Protein 8Y8Y (pdb70)

Sequence (281 aa):
VARIQLLNNEFVEFTLSVESTGQESLEAVAQRLELREVTYFSLWYYNKQNQRRWVDLEKPLKKQLDKYALEPTVYFGVVFYVPSVSQLQQEITRYQYYLQLKKDILEGSIPCTLEQAIQLAGLAVQADFGDFDQYESQDFLQKFALFPVGWLQDEKVLEEATQKVALLHQKYRGLTAPDAEMLYMQEVERMDGYGEESYPAKDSQGSDISIGACLEGIFVKHKNGRHPVVFRWHDIANMSHNKSFFALELANKEETIQFQTEDMETAKYIWRLCVARHKFY

Solvent-accessible surface area: 15303 Å² total; per-residue (Å²): 130,4,93,5,41,22,9,73,110,102,92,34,111,40,124,32,63,107,97,24,33,0,83,103,9,5,73,59,5,2,101,170,40,106,4,136,29,28,96,23,2,4,0,23,12,65,14,118,124,98,70,115,26,18,4,17,37,148,104,55,0,77,104,11,10,87,119,86,8,106,101,72,13,0,51,4,0,2,8,33,24,0,74,45,1,67,80,0,131,83,114,69,0,68,86,12,0,0,13,15,0,35,48,16,2,42,84,34,71,4,91,33,83,60,100,70,2,6,50,3,3,0,4,10,2,2,12,72,39,25,25,61,75,127,87,184,58,43,86,42,1,137,92,111,82,19,9,27,60,14,202,122,65,81,112,131,58,55,84,89,0,19,121,82,0,18,120,26,0,40,163,51,119,60,49,76,40,54,77,0,12,25,70,4,0,83,74,0,27,198,23,133,20,9,14,84,52,61,16,96,11,79,27,95,164,48,52,83,10,36,0,1,3,7,31,96,0,0,9,6,58,86,112,144,79,83,162,74,78,63,35,124,11,139,71,5,58,98,18,44,60,92,141,29,83,0,3,0,37,14,62,119,76,83,73,67,50,76,6,82,6,137,56,120,79,17,0,106,21,0,75,63,5,1,56,35,12,60,183,60,57

Secondary structure (DSSP, 8-state):
-EEEE-TTS-EEEE---SS-BHHHHHHHHHHHHT-S--TTEEEEEEBTTS-EEE--TTSBHHHHHHHHBSSSEEEEEESS--S-GGG--SHHHHHHHHHHHHHHHHTTSS---HHHHHHHHHHHHHHHH-SGGGSS-S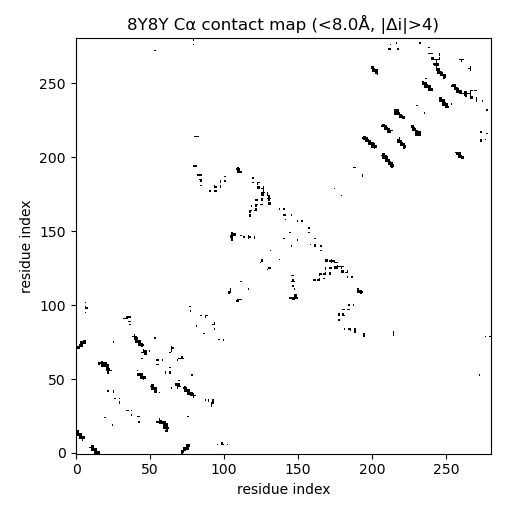GGGGGS--STTGGGS-HHHHHHHHHHHHHHHHHTTT--HHHHHHHHHHHHHTSTTTT-EEEEEEETTS-EEEEEE-SSEEEEEESSSS--EEEEGGGEEEEEEETTEEEEEESSS--EEEEE-SSHHHHHHHHHHHHHHHHH-

Structure (mmCIF, N/CA/C/O backbone):
data_8Y8Y
#
_entry.id   8Y8Y
#
_cell.length_a   60.789
_cell.length_b   113.843
_cell.length_c   47.904
_cell.angle_alpha   90.00
_cell.angle_beta   90.00
_cell.angle_gamma   90.00
#
_symmetry.space_group_name_H-M   'P 21 21 2'
#
loop_
_entity.id
_entity.type
_entity.pdbx_description
1 polymer 'Tyrosine-protein phosphatase non-receptor type 21'
2 non-polymer 'CHLORIDE ION'
3 water water
#
loop_
_atom_site.group_PDB
_atom_site.id
_atom_site.type_symbol
_atom_site.label_atom_id
_atom_site.label_alt_id
_atom_site.label_comp_id
_atom_site.label_asym_id
_atom_site.label_entity_id
_atom_site.label_seq_id
_atom_site.pdbx_PDB_ins_code
_atom_site.Cartn_x
_atom_site.Cartn_y
_atom_site.Cartn_z
_atom_site.occupancy
_atom_site.B_iso_or_equiv
_atom_site.auth_seq_id
_atom_site.auth_comp_id
_atom_site.auth_asym_id
_atom_site.auth_atom_id
_atom_site.pdbx_PDB_model_num
ATOM 1 N N . VAL A 1 9 ? -18.661 12.378 57.914 1.00 41.10 24 VAL A N 1
ATOM 2 C CA . VAL A 1 9 ? -18.199 13.509 57.110 1.00 39.05 24 VAL A CA 1
ATOM 3 C C . VAL A 1 9 ? -17.101 14.297 57.828 1.00 35.60 24 VAL A C 1
ATOM 4 O O . VAL A 1 9 ? -17.264 14.732 58.966 1.00 37.07 24 VAL A O 1
ATOM 8 N N . ALA A 1 10 ? -15.981 14.494 57.146 1.00 37.43 25 ALA A N 1
ATOM 9 C CA . ALA A 1 10 ? -14.841 15.208 57.708 1.00 34.98 25 ALA A CA 1
ATOM 10 C C . ALA A 1 10 ? -14.590 16.486 56.915 1.00 35.65 25 ALA A C 1
ATOM 11 O O . ALA A 1 10 ? -15.197 16.726 55.867 1.00 35.73 25 ALA A O 1
ATOM 13 N N . ARG A 1 11 ? -13.675 17.308 57.422 1.00 32.66 26 ARG A N 1
ATOM 14 C CA . ARG A 1 11 ? -13.389 18.616 56.844 1.00 33.86 26 ARG A CA 1
ATOM 15 C C . ARG A 1 11 ? -11.888 18.793 56.642 1.00 32.55 26 ARG A C 1
ATOM 16 O O . ARG A 1 11 ? -11.086 18.403 57.497 1.00 26.17 26 ARG A O 1
ATOM 24 N N . ILE A 1 12 ? -11.514 19.350 55.493 1.00 30.93 27 ILE A N 1
ATOM 25 C CA . ILE A 1 12 ? -10.134 19.736 55.208 1.00 27.71 27 ILE A CA 1
ATOM 26 C C . ILE A 1 12 ? -10.102 21.251 55.143 1.00 29.77 27 ILE A C 1
ATOM 27 O O . ILE A 1 12 ? -10.720 21.855 54.256 1.00 28.86 27 ILE A O 1
ATOM 32 N N . GLN A 1 13 ? -9.394 21.859 56.082 1.00 25.74 28 GLN A N 1
ATOM 33 C CA . GLN A 1 13 ? -9.185 23.294 56.081 1.00 27.82 28 GLN A CA 1
ATOM 34 C C . GLN A 1 13 ? -8.030 23.648 55.144 1.00 27.51 28 GLN A C 1
ATOM 35 O O . GLN A 1 13 ? -6.927 23.102 55.257 1.00 26.30 28 GLN A O 1
ATOM 41 N N . LEU A 1 14 ? -8.282 24.553 54.214 1.00 27.12 29 LEU A N 1
ATOM 42 C CA . LEU A 1 14 ? -7.276 24.919 53.226 1.00 26.31 29 LEU A CA 1
ATOM 43 C C . LEU A 1 14 ? -6.461 26.127 53.687 1.00 27.90 29 LEU A C 1
ATOM 44 O O . LEU A 1 14 ? -6.739 26.743 54.715 1.00 25.13 29 LEU A O 1
ATOM 49 N N . LEU A 1 15 ? -5.440 26.475 52.895 1.00 26.92 30 LEU A N 1
ATOM 50 C CA . LEU A 1 15 ? -4.514 27.518 53.332 1.00 31.24 30 LEU A CA 1
ATOM 51 C C . LEU A 1 15 ? -5.109 28.922 53.233 1.00 32.73 30 LEU A C 1
ATOM 52 O O . LEU A 1 15 ? -4.578 29.839 53.857 1.00 35.18 30 LEU A O 1
ATOM 57 N N . ASN A 1 16 ? -6.190 29.118 52.480 1.00 34.00 31 ASN A N 1
ATOM 58 C CA . ASN A 1 16 ? -6.794 30.438 52.307 1.00 35.74 31 ASN A CA 1
ATOM 59 C C . ASN A 1 16 ? -8.098 30.619 53.087 1.00 39.29 31 ASN A C 1
ATOM 60 O O . ASN A 1 16 ? -8.993 31.334 52.632 1.00 45.56 31 ASN A O 1
ATOM 65 N N . ASN A 1 17 ? -8.241 29.967 54.241 1.00 36.68 32 ASN A N 1
ATOM 66 C CA . ASN A 1 17 ? -9.431 30.135 55.094 1.00 48.83 32 ASN A CA 1
ATOM 67 C C . ASN A 1 17 ? -10.724 29.703 54.391 1.00 45.68 32 ASN A C 1
ATOM 68 O O . ASN A 1 17 ? -11.789 30.294 54.578 1.00 51.07 32 ASN A O 1
ATOM 73 N N . GLU A 1 18 ? -10.627 28.683 53.559 1.00 39.83 33 GLU A N 1
ATOM 74 C CA . GLU A 1 18 ? -11.772 27.973 53.029 1.00 41.52 33 GLU A CA 1
ATOM 75 C C . GLU A 1 18 ? -11.619 26.515 53.436 1.00 38.09 33 GLU A C 1
ATOM 76 O O . GLU A 1 18 ? -10.549 26.091 53.881 1.00 33.45 33 GLU A O 1
ATOM 82 N N . PHE A 1 19 ? -12.686 25.740 53.280 1.00 30.85 34 PHE A N 1
ATOM 83 C CA . PHE A 1 19 ? -12.636 24.339 53.661 1.00 34.40 34 PHE A CA 1
ATOM 84 C C . P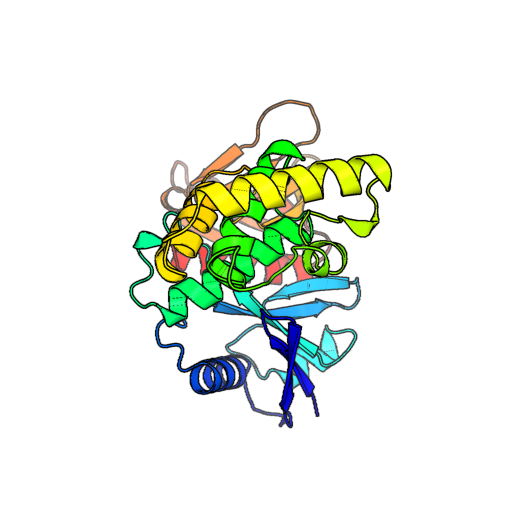HE A 1 19 ? -13.409 23.512 52.654 1.00 34.87 34 PHE A C 1
ATOM 85 O O . PHE A 1 19 ? -14.199 24.036 51.863 1.00 32.84 34 PHE A O 1
ATOM 93 N N . VAL A 1 20 ? -13.155 22.204 52.703 1.00 28.42 35 VAL A N 1
ATOM 94 C CA . VAL A 1 20 ? -13.814 21.195 51.881 1.00 26.63 35 VAL A CA 1
ATOM 95 C C . VAL A 1 20 ? -14.321 20.091 52.802 1.00 34.50 35 VAL A C 1
ATOM 96 O O . VAL A 1 20 ? -13.559 19.574 53.626 1.00 30.36 35 VAL A O 1
ATOM 100 N N . GLU A 1 21 ? -15.599 19.725 52.657 1.00 30.08 36 GLU A N 1
ATOM 101 C CA . GLU A 1 21 ? -16.164 18.575 53.346 1.00 28.16 36 GLU A CA 1
ATOM 102 C C . GLU A 1 21 ? -15.974 17.319 52.515 1.00 31.30 36 GLU A C 1
ATOM 103 O O . GLU A 1 21 ? -15.925 17.361 51.283 1.00 28.67 36 GLU A O 1
ATOM 109 N N . PHE A 1 22 ? -15.859 16.189 53.200 1.00 34.94 37 PHE A N 1
ATOM 110 C CA . PHE A 1 22 ? -15.693 14.948 52.467 1.00 35.59 37 PHE A CA 1
ATOM 111 C C . PHE A 1 22 ? -16.099 13.781 53.341 1.00 32.03 37 PHE A C 1
ATOM 112 O O . PHE A 1 22 ? -15.997 13.829 54.568 1.00 38.84 37 PHE A O 1
ATOM 120 N N . THR A 1 23 ? -16.606 12.752 52.685 1.00 37.33 38 THR A N 1
ATOM 121 C CA . THR A 1 23 ? -17.005 11.536 53.371 1.00 41.55 38 THR A CA 1
ATOM 122 C C . THR A 1 23 ? -15.761 10.689 53.600 1.00 32.97 38 THR A C 1
ATOM 123 O O . THR A 1 23 ? -14.995 10.429 52.665 1.00 37.71 38 THR A O 1
ATOM 127 N N . LEU A 1 24 ? -15.535 10.292 54.840 1.00 36.85 39 LEU A N 1
ATOM 128 C CA . LEU A 1 24 ? -14.389 9.451 55.179 1.00 42.48 39 LEU A CA 1
ATOM 129 C C . LEU A 1 24 ? -14.835 7.997 55.301 1.00 42.06 39 LEU A C 1
ATOM 130 O O . LEU A 1 24 ? -15.587 7.649 56.220 1.00 43.69 39 LEU A O 1
ATOM 135 N N . SER A 1 25 ? -14.359 7.152 54.384 1.00 42.56 40 SER A N 1
ATOM 136 C CA . SER A 1 25 ? -14.530 5.708 54.498 1.00 41.95 40 SER A CA 1
ATOM 137 C C . SER A 1 25 ? -13.553 5.140 55.526 1.00 46.92 40 SER A C 1
ATOM 138 O O . SER A 1 25 ? -12.704 5.844 56.084 1.00 41.41 40 SER A O 1
ATOM 141 N N . VAL A 1 26 ? -13.657 3.834 55.765 1.00 46.62 41 VAL A N 1
ATOM 142 C CA . VAL A 1 26 ? -12.774 3.203 56.737 1.00 44.85 41 VAL A CA 1
ATOM 143 C C . VAL A 1 26 ? -11.371 3.007 56.163 1.00 42.10 41 VAL A C 1
ATOM 144 O O . VAL A 1 26 ? -10.381 3.169 56.884 1.00 46.10 41 VAL A O 1
ATOM 148 N N . GLU A 1 27 ? -11.251 2.713 54.867 1.00 41.03 42 GLU A N 1
ATOM 149 C CA . GLU A 1 27 ? -9.963 2.365 54.280 1.00 42.69 42 GLU A CA 1
ATOM 150 C C . GLU A 1 27 ? -9.200 3.540 53.675 1.00 45.64 42 GLU A C 1
ATOM 151 O O . GLU A 1 27 ? -7.981 3.425 53.494 1.00 46.48 42 GLU A O 1
ATOM 154 N N . SER A 1 28 ? -9.864 4.649 53.342 1.00 41.74 43 SER A N 1
ATOM 155 C CA . SER A 1 28 ? -9.193 5.710 52.598 1.00 42.16 43 SER A CA 1
ATOM 156 C C . SER A 1 28 ? -8.016 6.260 53.397 1.00 34.48 43 SER A C 1
ATOM 157 O O . SER A 1 28 ? -8.153 6.618 54.565 1.00 33.08 43 SER A O 1
ATOM 160 N N . THR A 1 29 ? -6.859 6.311 52.760 1.00 33.13 44 THR A N 1
ATOM 161 C CA . THR A 1 29 ? -5.636 6.688 53.441 1.00 37.12 44 THR A CA 1
ATOM 162 C C . THR A 1 29 ? -5.510 8.211 53.500 1.00 38.78 44 THR A C 1
ATOM 163 O O . THR A 1 29 ? -6.294 8.951 52.901 1.00 33.62 44 THR A O 1
ATOM 167 N N . GLY A 1 30 ? -4.523 8.684 54.260 1.00 36.58 45 GLY A N 1
ATOM 168 C CA . G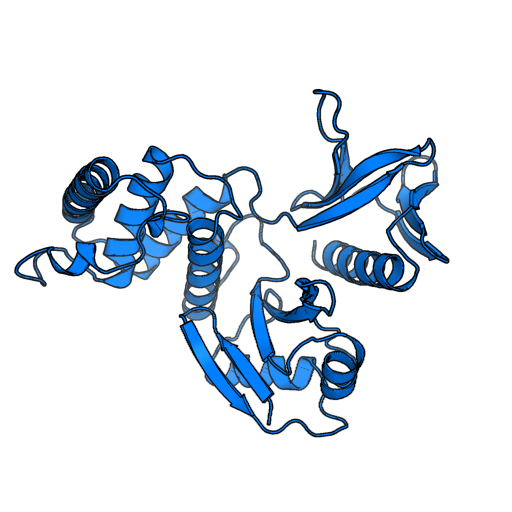LY A 1 30 ? -4.228 10.106 54.241 1.00 33.87 45 GLY A CA 1
ATOM 169 C C . GLY A 1 30 ? -3.729 10.560 52.882 1.00 31.75 45 GLY A C 1
ATOM 170 O O . GLY A 1 30 ? -4.076 11.647 52.409 1.00 32.07 45 GLY A O 1
ATOM 171 N N . GLN A 1 31 ? -2.913 9.727 52.232 1.00 28.27 46 GLN A N 1
ATOM 172 C CA . GLN A 1 31 ? -2.448 10.034 50.884 1.00 32.52 46 GLN A CA 1
ATOM 173 C C . GLN A 1 31 ? -3.614 10.271 49.928 1.00 34.51 46 GLN A C 1
ATOM 174 O O . GLN A 1 31 ? -3.549 11.154 49.066 1.00 34.21 46 GLN A O 1
ATOM 180 N N . GLU A 1 32 ? -4.679 9.481 50.052 1.00 36.53 47 GLU A N 1
ATOM 181 C CA . GLU A 1 32 ? -5.811 9.622 49.144 1.00 36.85 47 GLU A CA 1
ATOM 182 C C . GLU A 1 32 ? -6.518 10.958 49.343 1.00 35.41 47 GLU A C 1
ATOM 183 O O . GLU A 1 32 ? -7.023 11.552 48.382 1.00 33.82 47 GLU A O 1
ATOM 189 N N . SER A 1 33 ? -6.589 11.434 50.584 1.00 30.38 48 SER A N 1
ATOM 190 C CA . SER A 1 33 ? -7.184 12.742 50.821 1.00 33.57 48 SER A CA 1
ATOM 191 C C . SER A 1 33 ? -6.278 13.857 50.322 1.00 31.57 48 SER A C 1
ATOM 192 O O . SER A 1 33 ? -6.762 14.872 49.813 1.00 31.12 48 SER A O 1
ATOM 195 N N . LEU A 1 34 ? -4.961 13.696 50.489 1.00 31.45 49 LEU A N 1
ATOM 196 C CA . LEU A 1 34 ? -4.017 14.703 50.019 1.00 28.18 49 LEU A CA 1
ATOM 197 C C . LEU A 1 34 ? -4.078 14.838 48.509 1.00 32.43 49 LEU A C 1
ATOM 198 O O . LEU A 1 34 ? -4.103 15.954 47.975 1.00 30.77 49 LEU A O 1
ATOM 203 N N . GLU A 1 35 ? -4.083 13.704 47.799 1.00 29.38 50 GLU A N 1
ATOM 204 C CA . GLU A 1 35 ? -4.191 13.734 46.346 1.00 32.36 50 GLU A CA 1
ATOM 205 C C . GLU A 1 35 ? -5.487 14.409 45.894 1.00 34.37 50 GLU A C 1
ATOM 206 O O . GLU A 1 35 ? -5.494 15.144 44.904 1.00 33.13 50 GLU A O 1
ATOM 212 N N . ALA A 1 36 ? -6.589 14.194 46.623 1.00 32.73 51 ALA A N 1
ATOM 213 C CA . ALA A 1 36 ? -7.835 14.863 46.257 1.00 35.58 51 ALA A CA 1
ATOM 214 C C . ALA A 1 36 ? -7.718 16.375 46.424 1.00 35.84 51 ALA A C 1
ATOM 215 O O . ALA A 1 36 ? -8.191 17.137 45.571 1.00 33.38 51 ALA A O 1
ATOM 217 N N . VAL A 1 37 ? -7.088 16.835 47.512 1.00 33.85 52 VAL A N 1
ATOM 218 C CA . VAL A 1 37 ? -6.862 18.270 47.660 1.00 29.64 52 VAL A CA 1
ATOM 219 C C . VAL A 1 37 ? -6.025 18.781 46.502 1.00 28.79 52 VAL A C 1
ATOM 220 O O . VAL A 1 37 ? -6.300 19.848 45.941 1.00 29.92 52 VAL A O 1
ATOM 224 N N . ALA A 1 38 ? -4.999 18.022 46.115 1.00 30.01 53 ALA A N 1
ATOM 225 C CA . ALA A 1 38 ? -4.111 18.468 45.045 1.00 34.19 53 ALA A CA 1
ATOM 226 C C . ALA A 1 38 ? -4.847 18.572 43.709 1.00 34.13 53 ALA A C 1
ATOM 227 O O . ALA A 1 38 ? -4.587 19.492 42.923 1.00 32.33 53 ALA A O 1
ATOM 229 N N . GLN A 1 39 ? -5.750 17.624 43.425 1.00 33.66 54 GLN A N 1
ATOM 230 C CA . GLN A 1 39 ? -6.577 17.714 42.222 1.00 35.07 54 GLN A CA 1
ATOM 231 C C . GLN A 1 39 ? -7.499 18.923 42.290 1.00 34.73 54 GLN A C 1
ATOM 232 O O . GLN A 1 39 ? -7.674 19.648 41.307 1.00 34.30 54 GLN A O 1
ATOM 238 N N . ARG A 1 40 ? -8.092 19.155 43.453 1.00 32.19 55 ARG A N 1
ATOM 239 C CA . ARG A 1 40 ? -8.909 20.342 43.642 1.00 35.87 55 ARG A CA 1
ATOM 240 C C . ARG A 1 40 ? -8.126 21.613 43.331 1.00 37.57 55 ARG A C 1
ATOM 241 O O . ARG A 1 40 ? -8.625 22.504 42.632 1.00 33.18 55 ARG A O 1
ATOM 249 N N . LEU A 1 41 ? -6.896 21.712 43.831 1.00 30.83 56 LEU A N 1
ATOM 250 C CA . LEU A 1 41 ? -6.075 22.891 43.601 1.00 32.74 56 LEU A CA 1
ATOM 251 C C . LEU A 1 41 ? -5.349 22.860 42.262 1.00 32.20 56 LEU A C 1
ATOM 252 O O . LEU A 1 41 ? -4.706 23.852 41.905 1.00 32.26 56 LEU A O 1
ATOM 257 N N . GLU A 1 42 ? -5.436 21.751 41.519 1.00 34.26 57 GLU A N 1
ATOM 258 C CA . GLU A 1 42 ? -4.617 21.529 40.321 1.00 32.72 57 GLU A CA 1
ATOM 259 C C . GLU A 1 42 ? -3.126 21.687 40.639 1.00 32.44 57 GLU A C 1
ATOM 260 O O . GLU A 1 42 ? -2.334 22.121 39.798 1.00 31.39 57 GLU A O 1
ATOM 266 N N . LEU A 1 43 ? -2.749 21.314 41.865 1.00 31.80 58 LEU A N 1
ATOM 267 C CA . LEU A 1 43 ? -1.374 21.392 42.349 1.00 28.67 58 LEU A CA 1
ATOM 268 C C . LEU A 1 43 ? -0.586 20.192 41.838 1.00 29.08 58 LEU A C 1
ATOM 269 O O . LEU A 1 43 ? -0.951 19.044 42.116 1.00 28.86 58 LEU A O 1
ATOM 274 N N . ARG A 1 44 ? 0.489 20.448 41.088 1.00 25.48 59 ARG A N 1
ATOM 275 C CA . ARG A 1 44 ? 1.282 19.379 40.483 1.00 30.22 59 ARG A CA 1
ATOM 276 C C . ARG A 1 44 ? 2.559 19.032 41.253 1.00 32.72 59 ARG A C 1
ATOM 277 O O . ARG A 1 44 ? 3.135 17.971 41.009 1.00 31.19 59 ARG A O 1
ATOM 285 N N . GLU A 1 45 ? 3.030 19.886 42.156 1.00 29.62 60 GLU A N 1
ATOM 286 C CA . GLU A 1 45 ? 4.194 19.578 42.992 1.00 26.14 60 GLU A CA 1
ATOM 287 C C . GLU A 1 45 ? 3.703 19.300 44.412 1.00 25.69 60 GLU A C 1
ATOM 288 O O . GLU A 1 45 ? 3.770 20.153 45.293 1.00 28.44 60 GLU A O 1
ATOM 294 N N . VAL A 1 46 ? 3.207 18.081 44.638 1.00 27.28 61 VAL A N 1
ATOM 295 C CA . VAL A 1 46 ? 2.531 17.785 45.898 1.00 29.07 61 VAL A CA 1
ATOM 296 C C . VAL A 1 46 ? 3.485 17.354 47.010 1.00 26.44 61 VAL A C 1
ATOM 297 O O . VAL A 1 46 ? 3.088 17.351 48.186 1.00 26.80 61 VAL A O 1
ATOM 301 N N . THR A 1 47 ? 4.740 17.043 46.687 1.00 26.42 62 THR A N 1
ATOM 302 C CA . THR A 1 47 ? 5.632 16.424 47.672 1.00 29.73 62 THR A CA 1
ATOM 303 C C . THR A 1 47 ? 5.891 17.311 48.890 1.00 26.92 62 THR A C 1
ATOM 304 O O . THR A 1 47 ? 6.085 16.792 49.993 1.00 27.05 62 THR A O 1
ATOM 308 N N . TYR A 1 48 ? 5.849 18.640 48.737 1.00 22.77 63 TYR A N 1
ATOM 309 C CA . TYR A 1 48 ? 6.106 19.530 49.868 1.00 22.31 63 TYR A CA 1
ATOM 310 C C . TYR A 1 48 ? 4.952 19.602 50.867 1.00 23.45 63 TYR A C 1
ATOM 311 O O . TYR A 1 48 ? 5.144 20.126 51.969 1.00 21.64 63 TYR A O 1
ATOM 320 N N . PHE A 1 49 ? 3.771 19.114 50.518 1.00 25.04 64 PHE A N 1
ATOM 321 C CA . PHE A 1 49 ? 2.564 19.388 51.293 1.00 25.26 64 PHE A CA 1
ATOM 322 C C . PHE A 1 49 ? 2.010 18.106 51.886 1.00 22.77 64 PHE A C 1
ATOM 323 O O . PHE A 1 49 ? 2.178 17.023 51.310 1.00 27.66 64 PHE A O 1
ATOM 331 N N . SER A 1 50 ? 1.309 18.244 53.007 1.00 24.23 65 SER A N 1
ATOM 332 C CA . SER A 1 50 ? 0.596 17.122 53.610 1.00 25.22 65 SER A CA 1
ATOM 333 C C . SER A 1 50 ? -0.610 17.656 54.380 1.00 23.52 65 SER A C 1
ATOM 334 O O . SER A 1 50 ? -1.085 18.768 54.123 1.00 25.77 65 SER A O 1
ATOM 337 N N . LEU A 1 51 ? -1.111 16.849 55.318 1.00 22.73 66 LEU A N 1
ATOM 338 C CA . LEU A 1 51 ? -2.265 17.173 56.149 1.00 22.95 66 LEU A CA 1
ATOM 339 C C . LEU A 1 51 ? -1.924 16.939 57.611 1.00 25.85 66 LEU A C 1
ATOM 340 O O . LEU A 1 51 ? -1.258 15.952 57.943 1.00 24.48 66 LEU A O 1
ATOM 345 N N . TRP A 1 52 ? -2.392 17.833 58.482 1.00 23.74 67 TRP A N 1
ATOM 346 C CA . TRP A 1 52 ? -2.225 17.686 59.924 1.00 26.62 67 TRP A CA 1
ATOM 347 C C . TRP A 1 52 ? -3.558 17.917 60.638 1.00 29.88 67 TRP A C 1
ATOM 348 O O . TRP A 1 52 ? -4.527 18.422 60.054 1.00 29.40 67 TRP A O 1
ATOM 359 N N . TYR A 1 53 ? -3.594 17.529 61.919 1.00 25.77 68 TYR A N 1
ATOM 360 C CA . TYR A 1 53 ? -4.754 17.671 62.792 1.00 29.44 68 TYR A CA 1
ATOM 361 C C . TYR A 1 53 ? -4.259 18.073 64.171 1.00 32.11 68 TYR A C 1
ATOM 362 O O . TYR A 1 53 ? -3.083 17.912 64.496 1.00 31.46 68 TYR A O 1
ATOM 371 N N . TYR A 1 54 ? -5.162 18.601 64.986 1.00 31.91 69 TYR A N 1
ATOM 372 C CA . TYR A 1 54 ? -4.847 18.870 66.382 1.00 32.42 69 TYR A CA 1
ATOM 373 C C . TYR A 1 54 ? -5.112 17.606 67.185 1.00 36.26 69 TYR A C 1
ATOM 374 O O . TYR A 1 54 ? -6.202 17.040 67.103 1.00 35.08 69 TYR A O 1
ATOM 383 N N . ASN A 1 55 ? -4.119 17.150 67.948 1.00 34.76 70 ASN A N 1
ATOM 384 C CA . ASN A 1 55 ? -4.365 15.932 68.701 1.00 35.98 70 ASN A CA 1
ATOM 385 C C . ASN A 1 55 ? -5.117 16.251 69.995 1.00 42.77 70 ASN A C 1
ATOM 386 O O . ASN A 1 55 ? -5.503 17.395 70.268 1.00 38.11 70 ASN A O 1
ATOM 391 N N . LYS A 1 56 ? -5.326 15.215 70.811 1.00 48.14 71 LYS A N 1
ATOM 392 C CA . LYS A 1 56 ? -6.164 15.367 71.992 1.00 44.03 71 LYS A CA 1
ATOM 393 C C . LYS A 1 56 ? -5.550 16.306 73.025 1.00 46.20 71 LYS A C 1
ATOM 394 O O . LYS A 1 56 ? -6.270 16.779 73.910 1.00 45.35 71 LYS A O 1
ATOM 400 N N . GLN A 1 57 ? -4.258 16.622 72.917 1.00 40.03 72 GLN A N 1
ATOM 401 C CA . GLN A 1 57 ? -3.655 17.660 73.740 1.00 38.58 72 GLN A CA 1
ATOM 402 C C . GLN A 1 57 ? -3.482 18.971 72.978 1.00 41.70 72 GLN A C 1
ATOM 403 O O . GLN A 1 57 ? -2.670 19.817 73.377 1.00 38.36 72 GLN A O 1
ATOM 409 N N . ASN A 1 58 ? -4.220 19.145 71.879 1.00 43.50 73 ASN A N 1
ATOM 410 C CA . ASN A 1 58 ? -4.171 20.361 71.064 1.00 42.11 73 ASN A CA 1
ATOM 411 C C . ASN A 1 58 ? -2.781 20.613 70.471 1.00 34.71 73 ASN A C 1
ATOM 412 O O . ASN A 1 58 ? -2.397 21.757 70.225 1.00 36.86 73 ASN A O 1
ATOM 417 N N . GLN A 1 59 ? -2.014 19.554 70.222 1.00 38.96 74 GLN A N 1
ATOM 418 C CA . GLN A 1 59 ? -0.725 19.660 69.547 1.00 39.27 74 GLN A CA 1
ATOM 419 C C . GLN A 1 59 ? -0.882 19.291 68.076 1.00 35.40 74 GLN A C 1
ATOM 420 O O . GLN A 1 59 ? -1.608 18.350 67.739 1.00 33.80 74 GLN A O 1
ATOM 426 N N . ARG A 1 60 ? -0.194 20.029 67.202 1.00 31.63 75 ARG A N 1
ATOM 427 C CA . ARG A 1 60 ? -0.262 19.742 65.772 1.00 30.67 75 ARG A CA 1
ATOM 428 C C . ARG A 1 60 ? 0.472 18.447 65.448 1.00 30.68 75 ARG A C 1
ATOM 429 O O . ARG A 1 60 ? 1.595 18.235 65.904 1.00 29.76 75 ARG A O 1
ATOM 437 N N . ARG A 1 61 ? -0.165 17.579 64.657 1.00 29.32 76 ARG A N 1
ATOM 438 C CA . ARG A 1 61 ? 0.438 16.318 64.233 1.00 26.86 76 ARG A CA 1
ATOM 439 C C . ARG A 1 61 ? 0.179 16.103 62.750 1.00 28.32 76 ARG A C 1
ATOM 440 O O . ARG A 1 61 ? -0.980 16.109 62.315 1.00 26.48 76 ARG A O 1
ATOM 448 N N . TRP A 1 62 ? 1.252 15.900 61.984 1.00 24.49 77 TRP A N 1
ATOM 449 C CA . TRP A 1 62 ? 1.120 15.559 60.577 1.00 23.89 77 TRP A CA 1
ATOM 450 C C . TRP A 1 62 ? 0.527 14.166 60.429 1.00 30.99 77 TRP A C 1
ATOM 451 O O . TRP A 1 62 ? 0.883 13.251 61.172 1.00 28.91 77 TRP A O 1
ATOM 462 N N . VAL A 1 63 ? -0.393 14.022 59.466 1.00 26.68 78 VAL A N 1
ATOM 463 C CA . VAL A 1 63 ? -1.037 12.742 59.202 1.00 29.44 78 VAL A CA 1
ATOM 464 C C . VAL A 1 63 ? -0.012 11.709 58.736 1.00 28.66 78 VAL A C 1
ATOM 465 O O . VAL A 1 63 ? 0.967 12.027 58.050 1.00 29.89 78 VAL A O 1
ATOM 469 N N . ASP A 1 64 ? -0.243 10.457 59.109 1.00 29.21 79 ASP A N 1
ATOM 470 C CA . ASP A 1 64 ? 0.460 9.337 58.487 1.00 33.37 79 ASP A CA 1
ATOM 471 C C . ASP A 1 64 ? -0.223 9.040 57.153 1.00 33.10 79 ASP A C 1
ATOM 472 O O . ASP A 1 64 ? -1.269 8.393 57.109 1.00 34.49 79 ASP A O 1
ATOM 477 N N . LEU A 1 65 ? 0.368 9.513 56.056 1.00 34.87 80 LEU A N 1
ATOM 478 C CA . LEU A 1 65 ? -0.262 9.398 54.744 1.00 35.43 80 LEU A CA 1
ATOM 479 C C . LEU A 1 65 ? -0.406 7.957 54.277 1.00 39.50 80 LEU A C 1
ATOM 480 O O . LEU A 1 65 ? -1.244 7.682 53.412 1.00 35.23 80 LEU A O 1
ATOM 485 N N . GLU A 1 66 ? 0.401 7.041 54.810 1.00 39.81 81 GLU A N 1
ATOM 486 C CA . GLU A 1 66 ? 0.317 5.641 54.411 1.00 43.74 81 GLU A CA 1
ATOM 487 C C . GLU A 1 66 ? -0.892 4.929 55.002 1.00 37.93 81 GLU A C 1
ATOM 488 O O . GLU A 1 66 ? -1.387 3.963 54.407 1.00 47.68 81 GLU A O 1
ATOM 494 N N . LYS A 1 67 ? -1.370 5.368 56.152 1.00 35.90 82 LYS A N 1
ATOM 495 C CA . LYS A 1 67 ? -2.383 4.634 56.894 1.00 35.65 82 LYS A CA 1
ATOM 496 C C . LYS A 1 67 ? -3.772 5.176 56.592 1.00 42.11 82 LYS A C 1
ATOM 497 O O . LYS A 1 67 ? -3.916 6.292 56.080 1.00 39.38 82 LYS A O 1
ATOM 503 N N . PRO A 1 68 ? -4.821 4.411 56.906 1.00 40.60 83 PRO A N 1
ATOM 504 C CA . PRO A 1 68 ? -6.180 4.946 56.778 1.00 35.74 83 PRO A CA 1
ATOM 505 C C . PRO A 1 68 ? -6.347 6.189 57.634 1.00 38.25 83 PRO A C 1
ATOM 506 O O . PRO A 1 68 ? -5.938 6.224 58.798 1.00 33.57 83 PRO A O 1
ATOM 510 N N . LEU A 1 69 ? -6.968 7.216 57.044 1.00 35.40 84 LEU A N 1
ATOM 511 C CA . LEU A 1 69 ? -7.092 8.498 57.736 1.00 37.49 84 LEU A CA 1
ATOM 512 C C . LEU A 1 69 ? -8.079 8.431 58.896 1.00 32.71 84 LEU A C 1
ATOM 513 O O . LEU A 1 69 ? -7.862 9.065 59.937 1.00 34.70 84 LEU A O 1
ATOM 518 N N . LYS A 1 70 ? -9.181 7.691 58.741 1.00 37.61 85 LYS A N 1
ATOM 519 C CA . LYS A 1 70 ? -10.252 7.785 59.734 1.00 37.39 85 LYS A CA 1
ATOM 520 C C . LYS A 1 70 ? -9.810 7.265 61.100 1.00 33.12 85 LYS A C 1
ATOM 521 O O . LYS A 1 70 ? -10.144 7.861 62.134 1.00 36.84 85 LYS A O 1
ATOM 527 N N . LYS A 1 71 ? -9.058 6.163 61.138 1.00 37.89 86 LYS A N 1
ATOM 528 C CA . LYS A 1 71 ? -8.597 5.660 62.433 1.00 39.36 86 LYS A CA 1
ATOM 529 C C . LYS A 1 71 ? -7.713 6.687 63.131 1.00 41.79 86 LYS A C 1
ATOM 530 O O . LYS A 1 71 ? -7.860 6.932 64.339 1.00 41.18 86 LYS A O 1
ATOM 534 N N . GLN A 1 72 ? -6.834 7.347 62.367 1.00 40.32 87 GLN A N 1
ATOM 535 C CA . GLN A 1 72 ? -5.990 8.406 62.918 1.00 38.20 87 GLN A CA 1
ATOM 536 C C . GLN A 1 72 ? -6.817 9.507 63.574 1.00 35.08 87 GLN A C 1
ATOM 537 O O . GLN A 1 72 ? -6.503 9.948 64.684 1.00 38.15 87 GLN A O 1
ATOM 543 N N . LEU A 1 73 ? -7.875 9.974 62.904 1.00 33.39 88 LEU A N 1
ATOM 544 C CA . LEU A 1 73 ? -8.694 11.027 63.506 1.00 38.94 88 LEU A CA 1
ATOM 545 C C . LEU A 1 73 ? -9.477 10.510 64.712 1.00 39.47 88 LEU A C 1
ATOM 546 O O . LEU A 1 73 ? -9.572 11.199 65.734 1.00 42.49 88 LEU A O 1
ATOM 551 N N . ASP A 1 74 ? -10.065 9.311 64.607 1.00 42.53 89 ASP A N 1
ATOM 552 C CA . ASP A 1 74 ? -10.758 8.717 65.754 1.00 43.64 89 ASP A CA 1
ATOM 553 C C . ASP A 1 74 ? -9.836 8.612 66.969 1.00 41.68 89 ASP A C 1
ATOM 554 O O . ASP A 1 74 ? -10.174 9.082 68.064 1.00 42.39 89 ASP A O 1
ATOM 559 N N . LYS A 1 75 ? -8.641 8.039 66.777 1.00 44.09 90 LYS A N 1
ATOM 560 C CA . LYS A 1 75 ? -7.773 7.707 67.904 1.00 44.80 90 LYS A CA 1
ATOM 561 C C . LYS A 1 75 ? -7.050 8.924 68.471 1.00 50.19 90 LYS A C 1
ATOM 562 O O . LYS A 1 75 ? -6.914 9.040 69.696 1.00 49.76 90 LYS A O 1
ATOM 568 N N . TYR A 1 76 ? -6.582 9.847 67.620 1.00 43.89 91 TYR A N 1
ATOM 569 C CA . TYR A 1 76 ? -5.704 10.906 68.095 1.00 40.80 91 TYR A CA 1
ATOM 570 C C . TYR A 1 76 ? -6.259 12.321 67.971 1.00 43.17 91 TYR A C 1
ATOM 571 O O . TYR A 1 76 ? -5.691 13.236 68.577 1.00 44.52 91 TYR A O 1
ATOM 580 N N . ALA A 1 77 ? -7.332 12.541 67.221 1.00 42.75 92 ALA A N 1
ATOM 581 C CA . ALA A 1 77 ? -7.815 13.893 66.963 1.00 42.46 92 ALA A CA 1
ATOM 582 C C . ALA A 1 77 ? -8.973 14.260 67.885 1.00 41.98 92 ALA A C 1
ATOM 583 O O . ALA A 1 77 ? -9.745 13.400 68.320 1.00 47.51 92 ALA A O 1
ATOM 585 N N . LEU A 1 78 ? -9.080 15.557 68.185 1.00 41.56 93 LEU A N 1
ATOM 586 C CA . LEU A 1 78 ? -10.224 16.062 68.937 1.00 45.28 93 LEU A CA 1
ATOM 587 C C . LEU A 1 78 ? -11.472 16.120 68.066 1.00 46.61 93 LEU A C 1
ATOM 588 O O . LEU A 1 78 ? -12.564 15.748 68.509 1.00 44.20 93 LEU A O 1
ATOM 593 N N . GLU A 1 79 ? -11.331 16.578 66.830 1.00 42.74 94 GLU A N 1
ATOM 594 C CA . GLU A 1 79 ? -12.444 16.655 65.899 1.00 42.02 94 GLU A CA 1
ATOM 595 C C . GLU A 1 79 ? -11.954 16.211 64.531 1.00 38.07 94 GLU A C 1
ATOM 596 O O . GLU A 1 79 ? -10.751 16.268 64.246 1.00 36.94 94 GLU A O 1
ATOM 602 N N . PRO A 1 80 ? -12.938 15.701 63.589 1.00 38.15 95 PRO A N 1
ATOM 603 C CA . PRO A 1 80 ? -12.497 15.172 62.284 1.00 35.50 95 PRO A CA 1
ATOM 604 C C . PRO A 1 80 ? -12.222 16.294 61.286 1.00 38.01 95 PRO A C 1
ATOM 605 O O . PRO A 1 80 ? -12.871 16.412 60.235 1.00 34.37 95 PRO A O 1
ATOM 609 N N . THR A 1 81 ? -11.265 17.153 61.636 1.00 34.90 96 THR A N 1
ATOM 610 C CA . THR A 1 81 ? -10.759 18.202 60.760 1.00 33.30 96 THR A CA 1
ATOM 611 C C . THR A 1 81 ? -9.271 17.996 60.539 1.00 31.17 96 THR A C 1
ATOM 612 O O . THR A 1 81 ? -8.524 17.773 61.502 1.00 30.14 96 THR A O 1
ATOM 616 N N . VAL A 1 82 ? -8.842 18.054 59.278 1.00 31.25 97 VAL A N 1
ATOM 617 C CA . VAL A 1 82 ? -7.422 18.122 58.965 1.00 28.68 97 VAL A CA 1
ATOM 618 C C . VAL A 1 82 ? -7.147 19.446 58.263 1.00 31.70 97 VAL A C 1
ATOM 619 O O . VAL A 1 82 ? -8.060 20.116 57.765 1.00 28.37 97 VAL A O 1
ATOM 623 N N . TYR A 1 83 ? -5.866 19.823 58.245 1.00 26.77 98 TYR A N 1
ATOM 624 C CA . TYR A 1 83 ? -5.402 21.092 57.689 1.00 24.38 98 TYR A CA 1
ATOM 625 C C . TYR A 1 83 ? -4.370 20.819 56.606 1.00 28.70 98 TYR A C 1
ATOM 626 O O . TYR A 1 83 ? -3.434 20.038 56.817 1.00 24.99 98 TYR A O 1
ATOM 635 N N . PHE A 1 84 ? -4.550 21.442 55.448 1.00 24.03 99 PHE A N 1
ATOM 636 C CA . PHE A 1 84 ? -3.581 21.325 54.369 1.00 25.38 99 PHE A CA 1
ATOM 637 C C . PHE A 1 84 ? -2.430 22.289 54.642 1.00 22.05 99 PHE A C 1
ATOM 638 O O . PHE A 1 84 ? -2.645 23.409 55.117 1.00 21.35 99 PHE A O 1
ATOM 646 N N . GLY A 1 85 ? -1.202 21.843 54.388 1.00 23.49 100 GLY A N 1
ATOM 647 C CA . GLY A 1 85 ? -0.061 22.674 54.757 1.00 24.68 100 GLY A CA 1
ATOM 648 C C . GLY A 1 85 ? 1.241 22.144 54.203 1.00 25.56 100 GLY A C 1
ATOM 649 O O . GLY A 1 85 ? 1.303 21.043 53.645 1.00 23.33 100 GLY A O 1
ATOM 650 N N . VAL A 1 86 ? 2.300 22.934 54.400 1.00 24.27 101 VAL A N 1
ATOM 651 C CA . VAL A 1 86 ? 3.639 22.559 53.947 1.00 19.86 101 VAL A CA 1
ATOM 652 C C . VAL A 1 86 ? 4.300 21.713 55.024 1.00 21.73 101 VAL A C 1
ATOM 653 O O . VAL A 1 86 ? 4.494 22.182 56.151 1.00 21.49 101 VAL A O 1
ATOM 657 N N . VAL A 1 87 ? 4.682 20.479 54.672 1.00 18.02 102 VAL A N 1
ATOM 658 C CA . VAL A 1 87 ? 5.365 19.603 55.619 1.00 20.02 102 VAL A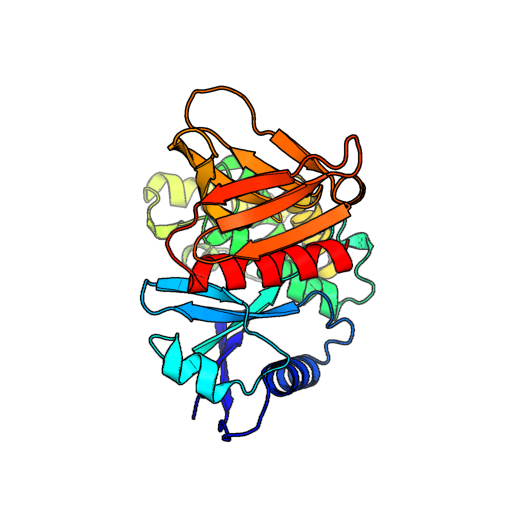 CA 1
ATOM 659 C C . VAL A 1 87 ? 6.872 19.620 55.363 1.00 26.07 102 VAL A C 1
ATOM 660 O O . VAL A 1 87 ? 7.663 19.468 56.298 1.00 21.03 102 VAL A O 1
ATOM 664 N N . PHE A 1 88 ? 7.291 19.813 54.105 1.00 22.68 103 PHE A N 1
ATOM 665 C CA . PHE A 1 88 ? 8.715 19.873 53.775 1.00 24.62 103 PHE A CA 1
ATOM 666 C C . PHE A 1 88 ? 9.017 21.282 53.288 1.00 24.91 103 PHE A C 1
ATOM 667 O O . PHE A 1 88 ? 8.647 21.656 52.170 1.00 22.85 103 PHE A O 1
ATOM 675 N N . TYR A 1 89 ? 9.672 22.062 54.152 1.00 21.21 104 TYR A N 1
ATOM 676 C CA . TYR A 1 89 ? 10.070 23.409 53.815 1.00 22.27 104 TYR A CA 1
ATOM 677 C C . TYR A 1 89 ? 11.341 23.390 52.981 1.00 25.42 104 TYR A C 1
ATOM 678 O O . TYR A 1 89 ? 12.271 22.617 53.220 1.00 22.76 104 TYR A O 1
ATOM 687 N N . VAL A 1 90 ? 11.394 24.296 52.028 1.00 23.38 105 VAL A N 1
ATOM 688 C CA . VAL A 1 90 ? 12.443 24.276 51.022 1.00 25.33 105 VAL A CA 1
ATOM 689 C C . VAL A 1 90 ? 13.402 25.429 51.326 1.00 26.49 105 VAL A C 1
ATOM 690 O O . VAL A 1 90 ? 12.945 26.505 51.739 1.00 27.32 105 VAL A O 1
ATOM 694 N N . PRO A 1 91 ? 14.730 25.255 51.225 1.00 29.73 106 PRO A N 1
ATOM 695 C CA . PRO A 1 91 ? 15.622 26.384 51.542 1.00 26.42 106 PRO A CA 1
ATOM 696 C C . PRO A 1 91 ? 15.407 27.600 50.650 1.00 26.75 106 PRO A C 1
ATOM 697 O O . PRO A 1 91 ? 15.605 28.735 51.102 1.00 28.58 106 PRO A O 1
ATOM 701 N N . SER A 1 92 ? 14.978 27.405 49.405 1.00 28.89 107 SER A N 1
ATOM 702 C CA . SER A 1 92 ? 14.730 28.510 48.483 1.00 22.44 107 SER A CA 1
ATOM 703 C C . SER A 1 92 ? 13.461 28.222 47.690 1.00 27.01 107 SER A C 1
ATOM 704 O O . SER A 1 92 ? 13.366 27.201 47.000 1.00 26.13 107 SER A O 1
ATOM 707 N N . VAL A 1 93 ? 12.488 29.129 47.765 1.00 22.22 108 VAL A N 1
ATOM 708 C CA . VAL A 1 93 ? 11.245 28.928 47.027 1.00 24.92 108 VAL A CA 1
ATOM 709 C C . VAL A 1 93 ? 11.461 28.953 45.521 1.00 26.32 108 VAL A C 1
ATOM 710 O O . VAL A 1 93 ? 10.571 28.540 44.769 1.00 26.42 108 VAL A O 1
ATOM 714 N N . SER A 1 94 ? 12.627 29.414 45.053 1.00 23.51 109 SER A N 1
ATOM 715 C CA . SER A 1 94 ? 12.899 29.356 43.620 1.00 27.73 109 SER A CA 1
ATOM 716 C C . SER A 1 94 ? 12.971 27.920 43.116 1.00 30.11 109 SER A C 1
ATOM 717 O O . SER A 1 94 ? 12.860 27.698 41.911 1.00 34.13 109 SER A O 1
ATOM 720 N N . GLN A 1 95 ? 13.126 26.935 44.004 1.00 29.44 110 GLN A N 1
ATOM 721 C CA . GLN A 1 95 ? 13.090 25.557 43.534 1.00 31.99 110 GLN A CA 1
ATOM 722 C C . GLN A 1 95 ? 11.672 25.051 43.273 1.00 33.45 110 GLN A C 1
ATOM 723 O O . GLN A 1 95 ? 11.513 24.019 42.616 1.00 31.19 110 GLN A O 1
ATOM 729 N N . LEU A 1 96 ? 10.643 25.749 43.758 1.00 30.96 111 LEU A N 1
ATOM 730 C CA . LEU A 1 96 ? 9.273 25.454 43.348 1.00 30.08 111 LEU A CA 1
ATOM 731 C C . LEU A 1 96 ? 9.063 25.936 41.915 1.00 29.71 111 LEU A C 1
ATOM 732 O O . LEU A 1 96 ? 9.246 27.117 41.617 1.00 31.48 111 LEU A O 1
ATOM 737 N N . GLN A 1 97 ? 8.657 25.032 41.031 1.00 31.79 112 GLN A N 1
ATOM 738 C CA . GLN A 1 97 ? 8.697 25.307 39.599 1.00 35.16 112 GLN A CA 1
ATOM 739 C C . GLN A 1 97 ? 7.472 26.070 39.099 1.00 31.14 112 GLN A C 1
ATOM 740 O O . GLN A 1 97 ? 7.603 26.953 38.248 1.00 30.21 112 GLN A O 1
ATOM 746 N N . GLN A 1 98 ? 6.290 25.768 39.617 1.00 31.00 113 GLN A N 1
ATOM 747 C CA . GLN A 1 98 ? 5.046 26.225 39.015 1.00 32.13 113 GLN A CA 1
ATOM 748 C C . GLN A 1 98 ? 4.349 27.275 39.875 1.00 30.18 113 GLN A C 1
ATOM 749 O O . GLN A 1 98 ? 4.474 27.285 41.101 1.00 29.77 113 GLN A O 1
ATOM 755 N N . GLU A 1 99 ? 3.611 28.158 39.195 1.00 30.16 114 GLU A N 1
ATOM 756 C CA . GLU A 1 99 ? 2.942 29.273 39.852 1.00 32.07 114 GLU A CA 1
ATOM 757 C C . GLU A 1 99 ? 1.965 28.792 40.918 1.00 26.52 114 GLU A C 1
ATOM 758 O O . GLU A 1 99 ? 1.886 29.386 41.991 1.00 22.25 114 GLU A O 1
ATOM 764 N N . ILE A 1 100 ? 1.204 27.728 40.637 1.00 26.81 115 ILE A N 1
ATOM 765 C CA . ILE A 1 100 ? 0.236 27.248 41.627 1.00 28.02 115 ILE A CA 1
ATOM 766 C C . ILE A 1 100 ? 0.952 26.739 42.872 1.00 22.10 115 ILE A C 1
ATOM 767 O O . ILE A 1 100 ? 0.524 27.012 43.994 1.00 23.85 115 ILE A O 1
ATOM 772 N N . THR A 1 101 ? 2.082 26.053 42.699 1.00 21.18 116 THR A N 1
ATOM 773 C CA . THR A 1 101 ? 2.890 25.639 43.851 1.00 25.48 116 THR A CA 1
ATOM 774 C C . THR A 1 101 ? 3.357 26.836 44.675 1.00 24.92 116 THR A C 1
ATOM 775 O O . THR A 1 101 ? 3.228 26.848 45.903 1.00 22.58 116 THR A O 1
ATOM 779 N N . ARG A 1 102 ? 3.924 27.849 44.010 1.00 21.07 117 ARG A N 1
ATOM 780 C CA . ARG A 1 102 ? 4.404 29.036 44.718 1.00 25.91 117 ARG A CA 1
ATOM 781 C C . ARG A 1 102 ? 3.272 29.770 45.434 1.00 21.20 117 ARG A C 1
ATOM 782 O O . ARG A 1 102 ? 3.475 30.334 46.516 1.00 21.70 117 ARG A O 1
ATOM 790 N N . TYR A 1 103 ? 2.083 29.801 44.836 1.00 19.57 118 TYR A N 1
ATOM 791 C CA . TYR A 1 103 ? 0.968 30.502 45.471 1.00 20.83 118 TY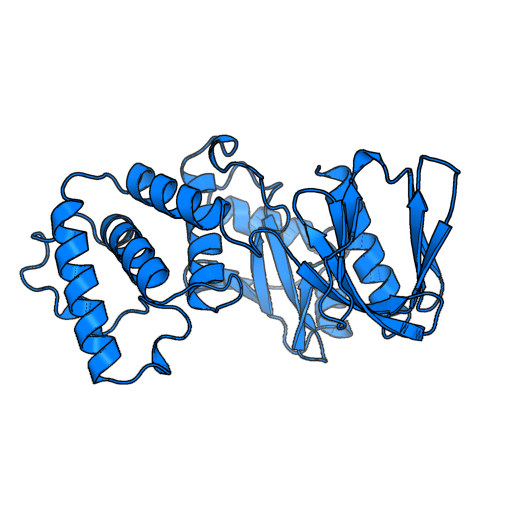R A CA 1
ATOM 792 C C . TYR A 1 103 ? 0.540 29.792 46.754 1.00 20.76 118 TYR A C 1
ATOM 793 O O . TYR A 1 103 ? 0.407 30.426 47.809 1.00 23.12 118 TYR A O 1
ATOM 802 N N . GLN A 1 104 ? 0.351 28.464 46.691 1.00 21.54 119 GLN A N 1
ATOM 803 C CA . GLN A 1 104 ? 0.079 27.684 47.906 1.00 23.49 119 GLN A CA 1
ATOM 804 C C . GLN A 1 104 ? 1.167 27.884 48.960 1.00 21.88 119 GLN A C 1
ATOM 805 O O . GLN A 1 104 ? 0.869 28.099 50.136 1.00 19.61 119 GLN A O 1
ATOM 811 N N . TYR A 1 105 ? 2.439 27.794 48.555 1.00 20.92 120 TYR A N 1
ATOM 812 C CA . TYR A 1 105 ? 3.537 28.021 49.491 1.00 19.85 120 TYR A CA 1
ATOM 813 C C . TYR A 1 105 ? 3.465 29.429 50.086 1.00 20.70 120 TYR A C 1
ATOM 814 O O . TYR A 1 105 ? 3.624 29.604 51.293 1.00 19.54 120 TYR A O 1
ATOM 823 N N . TYR A 1 106 ? 3.182 30.441 49.253 1.00 19.98 121 TYR A N 1
ATOM 824 C CA . TYR A 1 106 ? 2.995 31.804 49.747 1.00 22.42 121 TYR A CA 1
ATOM 825 C C . TYR A 1 106 ? 1.896 31.871 50.809 1.00 20.10 121 TYR A C 1
ATOM 826 O O . TYR A 1 106 ? 2.080 32.479 51.872 1.00 22.86 121 TYR A O 1
ATOM 835 N N . LEU A 1 107 ? 0.757 31.221 50.557 1.00 20.17 122 LEU A N 1
ATOM 836 C CA . LEU A 1 107 ? -0.312 31.222 51.551 1.00 20.80 122 LEU A CA 1
ATOM 837 C C . LEU A 1 107 ? 0.164 30.619 52.872 1.00 21.41 122 LEU A C 1
ATOM 838 O O . LEU A 1 107 ? -0.202 31.101 53.952 1.00 20.03 122 LEU A O 1
ATOM 843 N N . GLN A 1 108 ? 0.979 29.561 52.808 1.00 18.43 123 GLN A N 1
ATOM 844 C CA . GLN A 1 108 ? 1.475 28.949 54.040 1.00 18.45 123 GLN A CA 1
ATOM 845 C C . GLN A 1 108 ? 2.395 29.904 54.778 1.00 18.91 123 GLN A C 1
ATOM 846 O O . GLN A 1 108 ? 2.275 30.089 55.992 1.00 20.29 123 GLN A O 1
ATOM 852 N N . LEU A 1 109 ? 3.333 30.515 54.049 1.00 19.17 124 LEU A N 1
ATOM 853 C CA . LEU A 1 109 ? 4.293 31.418 54.680 1.00 22.45 124 LEU A CA 1
ATOM 854 C C . LEU A 1 109 ? 3.579 32.615 55.297 1.00 22.41 124 LEU A C 1
ATOM 855 O O . LEU A 1 109 ? 3.863 33.006 56.436 1.00 19.80 124 LEU A O 1
ATOM 860 N N . LYS A 1 110 ? 2.625 33.193 54.567 1.00 20.23 125 LYS A N 1
ATOM 861 C CA . LYS A 1 110 ? 1.834 34.274 55.145 1.00 24.47 125 LYS A CA 1
ATOM 862 C C . LYS A 1 110 ? 1.122 33.805 56.414 1.00 22.05 125 LYS A C 1
ATOM 863 O O . LYS A 1 110 ? 1.092 34.528 57.420 1.00 21.86 125 LYS A O 1
ATOM 869 N N . LYS A 1 111 ? 0.603 32.568 56.411 1.00 24.33 126 LYS A N 1
ATOM 870 C CA . LYS A 1 111 ? -0.011 32.021 57.623 1.00 24.53 126 LYS A CA 1
ATOM 871 C C . LYS A 1 111 ? 1.006 31.909 58.755 1.00 26.80 126 LYS A C 1
ATOM 872 O O . LYS A 1 111 ? 0.726 32.309 59.895 1.00 24.19 126 LYS A O 1
ATOM 878 N N . ASP A 1 112 ? 2.201 31.370 58.454 1.00 23.68 127 ASP A N 1
ATOM 879 C CA . ASP A 1 112 ? 3.240 31.242 59.476 1.00 25.12 127 ASP A CA 1
ATOM 880 C C . ASP A 1 112 ? 3.522 32.597 60.121 1.00 24.22 127 ASP A C 1
ATOM 881 O O . ASP A 1 112 ? 3.712 32.692 61.341 1.00 29.80 127 ASP A O 1
ATOM 886 N N . ILE A 1 113 ? 3.500 33.661 59.319 1.00 22.95 128 ILE A N 1
ATOM 887 C CA . ILE A 1 113 ? 3.762 35.008 59.822 1.00 22.32 128 ILE A CA 1
ATOM 888 C C . ILE A 1 113 ? 2.588 35.526 60.654 1.00 25.52 128 ILE A C 1
ATOM 889 O O . ILE A 1 113 ? 2.770 36.049 61.760 1.00 25.06 128 ILE A O 1
ATOM 894 N N . LEU A 1 114 ? 1.373 35.448 60.103 1.00 26.20 129 LEU A N 1
ATOM 895 C CA . LEU A 1 114 ? 0.204 36.040 60.746 1.00 25.78 129 LEU A CA 1
ATOM 896 C C . LEU A 1 114 ? -0.161 35.343 62.054 1.00 30.21 129 LEU A C 1
ATOM 897 O O . LEU A 1 114 ? -0.777 35.971 62.924 1.00 29.52 129 LEU A O 1
ATOM 902 N N . GLU A 1 115 ? 0.209 34.075 62.219 1.00 24.48 130 GLU A N 1
ATOM 903 C CA . GLU A 1 115 ? -0.041 33.361 63.466 1.00 32.97 130 GLU A CA 1
ATOM 904 C C . GLU A 1 115 ? 1.078 33.521 64.479 1.00 32.02 130 GLU A C 1
ATOM 905 O O . GLU A 1 115 ? 0.915 33.104 65.627 1.00 34.86 130 GLU A O 1
ATOM 911 N N . GLY A 1 116 ? 2.196 34.121 64.094 1.00 29.98 131 GLY A N 1
ATOM 912 C CA . GLY A 1 116 ? 3.309 34.263 65.007 1.00 30.51 131 GLY A CA 1
ATOM 913 C C . GLY A 1 116 ? 4.203 33.049 65.111 1.00 33.42 131 GLY A C 1
ATOM 914 O O . GLY A 1 116 ? 5.062 33.012 65.996 1.00 36.18 131 GLY A O 1
ATOM 915 N N . SER A 1 117 ? 4.042 32.048 64.242 1.00 31.03 132 SER A N 1
ATOM 916 C CA . SER A 1 117 ? 4.908 30.878 64.356 1.00 33.43 132 SER A CA 1
ATOM 917 C C . SER A 1 117 ? 6.305 31.135 63.790 1.00 31.88 132 SER A C 1
ATOM 918 O O . SER A 1 117 ? 7.247 30.429 64.160 1.00 34.63 132 SER A O 1
ATOM 921 N N . ILE A 1 118 ? 6.456 32.126 62.916 1.00 30.91 133 ILE A N 1
ATOM 922 C CA . ILE A 1 118 ? 7.759 32.687 62.572 1.00 31.94 133 ILE A CA 1
ATOM 923 C C . ILE A 1 118 ? 7.821 34.072 63.193 1.00 35.00 133 ILE A C 1
ATOM 924 O O . ILE A 1 118 ? 7.195 35.011 62.670 1.00 31.74 133 ILE A O 1
ATOM 929 N N . PRO A 1 119 ? 8.559 34.239 64.291 1.00 35.35 134 PRO A N 1
ATOM 930 C CA . PRO A 1 119 ? 8.611 35.539 64.966 1.00 36.32 134 PRO A CA 1
ATOM 931 C C . PRO A 1 119 ? 9.057 36.647 64.025 1.00 36.21 134 PRO A C 1
ATOM 932 O O . PRO A 1 119 ? 9.814 36.430 63.078 1.00 35.35 134 PRO A O 1
ATOM 936 N N . CYS A 1 120 ? 8.612 37.853 64.341 1.00 34.83 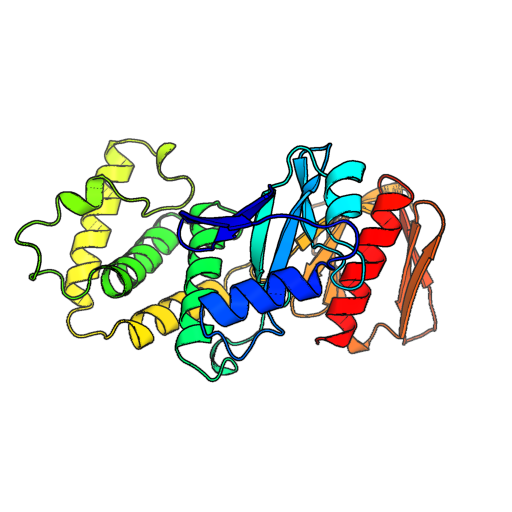135 CYS A N 1
ATOM 937 C CA . CYS A 1 120 ? 8.570 38.940 63.385 1.00 39.33 135 CYS A CA 1
ATOM 938 C C . CYS A 1 120 ? 8.380 40.243 64.158 1.00 36.09 135 CYS A C 1
ATOM 939 O O . CYS A 1 120 ? 7.454 40.338 64.967 1.00 42.34 135 CYS A O 1
ATOM 942 N N . THR A 1 121 ? 9.238 41.240 63.941 1.00 42.44 136 THR A N 1
ATOM 943 C CA . THR A 1 121 ? 8.992 42.556 64.525 1.00 44.57 136 THR A CA 1
ATOM 944 C C . THR A 1 121 ? 7.860 43.271 63.781 1.00 42.18 136 THR A C 1
ATOM 945 O O . THR A 1 121 ? 7.389 42.823 62.737 1.00 38.79 136 THR A O 1
ATOM 949 N N . LEU A 1 122 ? 7.426 44.410 64.332 1.00 43.06 137 LEU A N 1
ATOM 950 C CA . LEU A 1 122 ? 6.364 45.182 63.689 1.00 38.36 137 LEU A CA 1
ATOM 951 C C . LEU A 1 122 ? 6.851 45.823 62.397 1.00 38.99 137 LEU A C 1
ATOM 952 O O . LEU A 1 122 ? 6.099 45.899 61.416 1.00 38.10 137 LEU A O 1
ATOM 957 N N . GLU A 1 123 ? 8.107 46.284 62.370 1.00 36.13 138 GLU A N 1
ATOM 958 C CA . GLU A 1 123 ? 8.657 46.840 61.138 1.00 38.28 138 GLU A CA 1
ATOM 959 C C . GLU A 1 123 ? 8.784 45.779 60.050 1.00 39.86 138 GLU A C 1
ATOM 960 O O . GLU A 1 123 ? 8.531 46.060 58.872 1.00 36.12 138 GLU A O 1
ATOM 966 N N . GLN A 1 124 ? 9.250 44.574 60.411 1.00 36.75 139 GLN A N 1
ATOM 967 C CA . GLN A 1 124 ? 9.244 43.473 59.452 1.00 32.43 139 GLN A CA 1
ATOM 968 C C . GLN A 1 124 ? 7.823 43.167 58.999 1.00 27.24 139 GLN A C 1
ATOM 969 O O . GLN A 1 124 ? 7.578 42.932 57.813 1.00 25.80 139 GLN A O 1
ATOM 975 N N . ALA A 1 125 ? 6.875 43.185 59.937 1.00 28.28 140 ALA A N 1
ATOM 976 C CA . ALA A 1 125 ? 5.479 42.911 59.614 1.00 32.66 140 ALA A CA 1
ATOM 977 C C . ALA A 1 125 ? 4.928 43.937 58.632 1.00 28.66 140 ALA A C 1
ATOM 978 O O . ALA A 1 125 ? 4.197 43.588 57.698 1.00 30.92 140 ALA A O 1
ATOM 980 N N . ILE A 1 126 ? 5.267 45.210 58.827 1.00 26.86 141 ILE A N 1
ATOM 981 C CA . ILE A 1 126 ? 4.811 46.253 57.908 1.00 28.07 141 ILE A CA 1
ATOM 982 C C . ILE A 1 126 ? 5.400 46.039 56.516 1.00 26.46 141 ILE A C 1
ATOM 983 O O . ILE A 1 126 ? 4.708 46.175 55.499 1.00 22.33 141 ILE A O 1
ATOM 988 N N . GLN A 1 127 ? 6.687 45.696 56.446 1.00 25.56 142 GLN A N 1
ATOM 989 C CA . GLN A 1 127 ? 7.296 45.445 55.143 1.00 27.63 142 GLN A CA 1
ATOM 990 C C . GLN A 1 127 ? 6.660 44.244 54.449 1.00 21.40 142 GLN A C 1
ATOM 991 O O . GLN A 1 127 ? 6.372 44.291 53.247 1.00 26.98 142 GLN A O 1
ATOM 997 N N . LEU A 1 128 ? 6.425 43.159 55.189 1.00 25.37 143 LEU A N 1
ATOM 998 C CA . LEU A 1 128 ? 5.750 41.990 54.613 1.00 22.75 143 LEU A CA 1
ATOM 999 C C . LEU A 1 128 ? 4.320 42.316 54.201 1.00 22.65 143 LEU A C 1
ATOM 1000 O O . LEU A 1 128 ? 3.845 41.866 53.149 1.00 22.72 143 LEU A O 1
ATOM 1005 N N . ALA A 1 129 ? 3.608 43.084 55.026 1.00 23.47 144 ALA A N 1
ATOM 1006 C CA . ALA A 1 129 ? 2.218 43.399 54.712 1.00 20.18 144 ALA A CA 1
ATOM 1007 C C . ALA A 1 129 ? 2.118 44.241 53.450 1.00 20.86 144 ALA A C 1
ATOM 1008 O O . ALA A 1 129 ? 1.143 44.130 52.703 1.00 24.98 144 ALA A O 1
ATOM 1010 N N . GLY A 1 130 ? 3.101 45.102 53.205 1.00 24.71 145 GLY A N 1
ATOM 1011 C CA . GLY A 1 130 ? 3.083 45.888 51.987 1.00 22.25 145 GLY A CA 1
ATOM 1012 C C . GLY A 1 130 ? 3.160 45.022 50.744 1.00 23.69 145 GLY A C 1
ATOM 1013 O O . GLY A 1 130 ? 2.440 45.252 49.771 1.00 25.67 145 GLY A O 1
ATOM 1014 N N . LEU A 1 131 ? 4.032 44.013 50.763 1.00 22.09 146 LEU A N 1
ATOM 1015 C CA . LEU A 1 131 ? 4.119 43.075 49.649 1.00 21.91 146 LEU A CA 1
ATOM 1016 C C . LEU A 1 131 ? 2.874 42.208 49.548 1.00 21.28 146 LEU A C 1
ATOM 1017 O O . LEU A 1 131 ? 2.401 41.921 48.441 1.00 24.09 146 LEU A O 1
ATOM 1022 N N . ALA A 1 132 ? 2.361 41.734 50.685 1.00 20.40 147 ALA A N 1
ATOM 1023 C CA . ALA A 1 132 ? 1.154 40.918 50.645 1.00 21.59 147 ALA A CA 1
ATOM 1024 C C . ALA A 1 132 ? -0.015 41.715 50.085 1.00 23.39 147 ALA A C 1
ATOM 1025 O O . ALA A 1 132 ? -0.808 41.199 49.289 1.00 21.07 147 ALA A O 1
ATOM 1027 N N . VAL A 1 133 ? -0.138 42.983 50.480 1.00 23.61 148 VAL A N 1
ATOM 1028 C CA . VAL A 1 133 ? -1.279 43.751 50.002 1.00 22.73 148 VAL A CA 1
ATOM 1029 C C . VAL A 1 133 ? -1.181 43.931 48.492 1.00 25.35 148 VAL A C 1
ATOM 1030 O O . VAL A 1 133 ? -2.175 43.792 47.766 1.00 22.85 148 VAL A O 1
ATOM 1034 N N . GLN A 1 134 ? 0.031 44.161 47.980 1.00 24.63 149 GLN A N 1
ATOM 1035 C CA . GLN A 1 134 ? 0.184 44.259 46.531 1.00 21.95 149 GLN A CA 1
ATOM 1036 C C . GLN A 1 134 ? -0.165 42.937 45.851 1.00 23.49 149 GLN A C 1
ATOM 1037 O O . GLN A 1 134 ? -0.878 42.923 44.846 1.00 22.69 149 GLN A O 1
ATOM 1043 N N . ALA A 1 135 ? 0.322 41.815 46.391 1.00 23.78 150 ALA A N 1
ATOM 1044 C CA . ALA A 1 135 ? -0.031 40.506 45.842 1.00 26.23 150 ALA A CA 1
ATOM 1045 C C . ALA A 1 135 ? -1.538 40.260 45.905 1.00 23.67 150 ALA A C 1
ATOM 1046 O O . ALA A 1 135 ? -2.151 39.827 44.921 1.00 21.66 150 ALA A O 1
ATOM 1048 N N . ASP A 1 136 ? -2.151 40.515 47.063 1.00 23.99 151 ASP A N 1
ATOM 1049 C CA . ASP A 1 136 ? -3.527 40.057 47.266 1.00 24.49 151 ASP A CA 1
ATOM 1050 C C . ASP A 1 136 ? -4.554 41.004 46.655 1.00 27.09 151 ASP A C 1
ATOM 1051 O O . ASP A 1 136 ? -5.622 40.555 46.246 1.00 25.36 151 ASP A O 1
ATOM 1056 N N . PHE A 1 137 ? -4.274 42.304 46.597 1.00 28.59 152 PHE A N 1
ATOM 1057 C CA . PHE A 1 137 ? -5.255 43.250 46.083 1.00 29.46 152 PHE A CA 1
ATOM 1058 C C . PHE A 1 137 ? -4.836 43.946 44.801 1.00 24.89 152 PHE A C 1
ATOM 1059 O O . PHE A 1 137 ? -5.668 44.629 44.206 1.00 28.21 152 PHE A O 1
ATOM 1067 N N . GLY A 1 138 ? -3.581 43.820 44.368 1.00 24.03 153 GLY A N 1
ATOM 1068 C CA . GLY A 1 138 ? -3.146 44.521 43.177 1.00 27.60 153 GLY A CA 1
ATOM 1069 C C . GLY A 1 138 ? -2.945 46.013 43.428 1.00 29.35 153 GLY A C 1
ATOM 1070 O O . GLY A 1 138 ? -2.904 46.485 44.561 1.00 30.66 153 GLY A O 1
ATOM 1071 N N . ASP A 1 139 ? -2.818 46.752 42.327 1.00 26.53 154 ASP A N 1
ATOM 1072 C CA . ASP A 1 139 ? -2.444 48.165 42.380 1.00 37.05 154 ASP A CA 1
ATOM 1073 C C . ASP A 1 139 ? -3.389 48.981 43.266 1.00 41.18 154 ASP A C 1
ATOM 1074 O O . ASP A 1 139 ? -4.606 48.782 43.271 1.00 44.51 154 ASP A O 1
ATOM 1079 N N . PHE A 1 140 ? -2.808 49.956 43.977 1.00 46.77 155 PHE A N 1
ATOM 1080 C CA . PHE A 1 140 ? -3.500 50.602 45.095 1.00 55.14 155 PHE A CA 1
ATOM 1081 C C . PHE A 1 140 ? -4.694 51.434 44.659 1.00 58.61 155 PHE A C 1
ATOM 1082 O O . PHE A 1 140 ? -5.644 51.589 45.443 1.00 63.07 155 PHE A O 1
ATOM 1090 N N . ASP A 1 141 ? -4.659 51.987 43.439 1.00 54.22 156 ASP A N 1
ATOM 1091 C CA . ASP A 1 141 ? -5.657 52.948 42.975 1.00 61.77 156 ASP A CA 1
ATOM 1092 C C . ASP A 1 141 ? -6.807 52.298 42.225 1.00 64.25 156 ASP A C 1
ATOM 1093 O O . ASP A 1 141 ? -7.606 53.008 41.600 1.00 64.94 156 ASP A O 1
ATOM 1098 N N . GLN A 1 142 ? -6.889 50.969 42.238 1.00 66.17 157 GLN A N 1
ATOM 1099 C CA . GLN A 1 142 ? -8.111 50.319 41.789 1.00 66.94 157 GLN A CA 1
ATOM 1100 C C . GLN A 1 142 ? -9.209 50.485 42.826 1.00 70.00 157 GLN A C 1
ATOM 1101 O O . GLN A 1 142 ? -10.398 50.458 42.490 1.00 72.35 157 GLN A O 1
ATOM 1107 N N . TYR A 1 143 ? -8.817 50.707 44.073 1.00 67.88 158 TYR A N 1
ATOM 1108 C CA . TYR A 1 143 ? -9.723 50.906 45.193 1.00 69.07 158 TYR A CA 1
ATOM 1109 C C . TYR A 1 143 ? -9.630 52.373 45.589 1.00 71.54 158 TYR A C 1
ATOM 1110 O O . TYR A 1 143 ? -8.564 52.837 46.010 1.00 71.41 158 TYR A O 1
ATOM 1119 N N . GLU A 1 144 ? -10.737 53.106 45.438 1.00 73.45 159 GLU A N 1
ATOM 1120 C CA . GLU A 1 144 ? -10.725 54.557 45.605 1.00 70.66 159 GLU A CA 1
ATOM 1121 C C . GLU A 1 144 ? -10.489 54.993 47.042 1.00 68.25 159 GLU A C 1
ATOM 1122 O O . GLU A 1 144 ? -10.450 56.198 47.310 1.00 63.26 159 GLU A O 1
ATOM 1128 N N . SER A 1 145 ? -10.344 54.045 47.960 1.00 69.13 160 SER A N 1
ATOM 1129 C CA . SER A 1 145 ? -9.824 54.300 49.292 1.00 66.87 160 SER A CA 1
ATOM 1130 C C . SER A 1 145 ? -9.152 53.022 49.769 1.00 69.72 160 SER A C 1
ATOM 1131 O O . SER A 1 145 ? -9.383 51.939 49.223 1.00 68.91 160 SER A O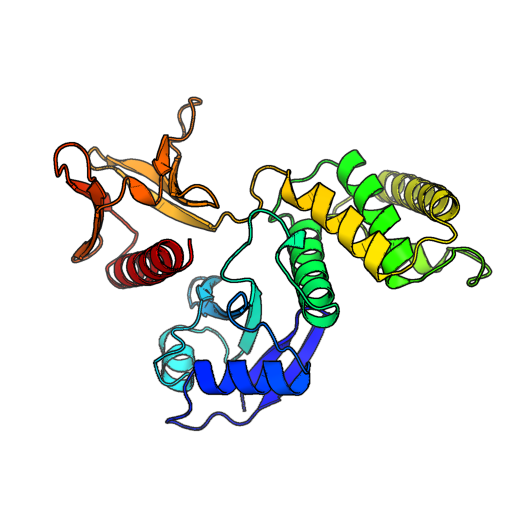 1
ATOM 1134 N N . GLN A 1 146 ? -8.299 53.160 50.780 1.00 66.03 161 GLN A N 1
ATOM 1135 C CA . GLN A 1 146 ? -7.710 52.007 51.449 1.00 65.68 161 GLN A CA 1
ATOM 1136 C C . GLN A 1 146 ? -8.327 51.804 52.833 1.00 65.24 161 GLN A C 1
ATOM 1137 O O . GLN A 1 146 ? -7.661 51.345 53.764 1.00 61.77 161 GLN A O 1
ATOM 1143 N N . ASP A 1 147 ? -9.608 52.157 52.975 1.00 64.48 162 ASP A N 1
ATOM 1144 C CA . ASP A 1 147 ? -10.342 51.879 54.203 1.00 71.03 162 ASP A CA 1
ATOM 1145 C C . ASP A 1 147 ? -10.681 50.399 54.346 1.00 67.29 162 ASP A C 1
ATOM 1146 O O . ASP A 1 147 ? -11.014 49.954 55.449 1.00 68.42 162 ASP A O 1
ATOM 1151 N N . PHE A 1 148 ? -10.628 49.633 53.258 1.00 61.63 163 PHE A N 1
ATOM 1152 C CA . PHE A 1 148 ? -10.820 48.194 53.383 1.00 60.33 163 PHE A CA 1
ATOM 1153 C C . PHE A 1 148 ? -9.665 47.545 54.139 1.00 59.61 163 PHE A C 1
ATOM 1154 O O . PHE A 1 148 ? -9.854 46.499 54.770 1.00 58.65 163 PHE A O 1
ATOM 1162 N N . LEU A 1 149 ? -8.474 48.161 54.100 1.00 57.80 164 LEU A N 1
ATOM 1163 C CA . LEU A 1 149 ? -7.307 47.605 54.784 1.00 51.81 164 LEU A CA 1
ATOM 1164 C C . LEU A 1 149 ? -7.528 47.472 56.285 1.00 52.96 164 LEU A C 1
ATOM 1165 O O . LEU A 1 149 ? -6.927 46.599 56.921 1.00 48.21 164 LEU A O 1
ATOM 1170 N N . GLN A 1 150 ? -8.379 48.325 56.868 1.00 55.72 165 GLN A N 1
ATOM 1171 C CA . GLN A 1 150 ? -8.617 48.296 58.309 1.00 59.10 165 GLN A CA 1
ATOM 1172 C C . GLN A 1 150 ? -9.267 46.997 58.778 1.00 58.89 165 GLN A C 1
ATOM 1173 O O . GLN A 1 150 ? -9.124 46.637 59.952 1.00 60.02 165 GLN A O 1
ATOM 1179 N N . LYS A 1 151 ? -9.971 46.284 57.899 1.00 53.38 166 LYS A N 1
ATOM 1180 C CA . LYS A 1 151 ? -10.737 45.109 58.297 1.00 57.83 166 LYS A CA 1
ATOM 1181 C C . LYS A 1 151 ? -10.141 43.814 57.751 1.00 57.46 166 LYS A C 1
ATOM 1182 O O . LYS A 1 151 ? -10.856 42.820 57.576 1.00 50.62 166 LYS A O 1
ATOM 1184 N N . PHE A 1 152 ? -8.836 43.810 57.476 1.00 55.77 167 PHE A N 1
ATOM 1185 C CA . PHE A 1 152 ? -8.126 42.615 57.048 1.00 50.83 167 PHE A CA 1
ATOM 1186 C C . PHE A 1 152 ? -7.008 42.294 58.030 1.00 44.27 167 PHE A C 1
ATOM 1187 O O . PHE A 1 152 ? -6.438 43.189 58.665 1.00 43.63 167 PHE A O 1
ATOM 1195 N N . ALA A 1 153 ? -6.712 41.006 58.164 1.00 36.41 168 ALA A N 1
ATOM 1196 C CA . ALA A 1 153 ? -5.522 40.579 58.888 1.00 39.33 168 ALA A CA 1
ATOM 1197 C C . ALA A 1 153 ? -4.292 41.013 58.098 1.00 32.67 168 ALA A C 1
ATOM 1198 O O . ALA A 1 153 ? -4.053 40.526 56.990 1.00 32.33 168 ALA A O 1
ATOM 1200 N N . LEU A 1 154 ? -3.537 41.961 58.644 1.00 31.39 169 LEU A N 1
ATOM 1201 C CA . LEU A 1 154 ? -2.301 42.429 58.029 1.00 27.15 169 LEU A CA 1
ATOM 1202 C C . LEU A 1 154 ? -1.054 42.074 58.822 1.00 26.80 169 LEU A C 1
ATOM 1203 O O . LEU A 1 154 ? 0.032 41.992 58.240 1.00 30.12 169 LEU A O 1
ATOM 1208 N N . PHE A 1 155 ? -1.174 41.890 60.133 1.00 25.47 170 PHE A N 1
ATOM 1209 C CA . PHE A 1 155 ? -0.015 41.825 61.011 1.00 28.07 170 PHE A CA 1
ATOM 1210 C C . PHE A 1 155 ? -0.107 40.629 61.945 1.00 28.70 170 PHE A C 1
ATOM 1211 O O . PHE A 1 155 ? -1.209 40.204 62.314 1.00 25.03 170 PHE A O 1
ATOM 1219 N N . PRO A 1 156 ? 1.037 40.071 62.345 1.00 25.93 171 PRO A N 1
ATOM 1220 C CA . PRO A 1 156 ? 1.031 38.942 63.281 1.00 28.08 171 PRO A CA 1
ATOM 1221 C C . PRO A 1 156 ? 0.202 39.239 64.520 1.00 32.18 171 PRO A C 1
ATOM 1222 O O . PRO A 1 156 ? 0.433 40.235 65.220 1.00 26.60 171 PRO A O 1
ATOM 1226 N N . VAL A 1 157 ? -0.757 38.351 64.801 1.00 32.19 172 VAL A N 1
ATOM 1227 C CA . VAL A 1 157 ? -1.615 38.464 65.977 1.00 32.19 172 VAL A CA 1
ATOM 1228 C C . VAL A 1 157 ? -2.053 39.916 66.115 1.00 31.25 172 VAL A C 1
ATOM 1229 O O . VAL A 1 157 ? -1.959 40.510 67.194 1.00 35.61 172 VAL A O 1
ATOM 1233 N N . GLY A 1 158 ? -2.490 40.508 64.993 1.00 29.71 173 GLY A N 1
ATOM 1234 C CA . GLY A 1 158 ? -2.716 41.944 64.952 1.00 34.01 173 GLY A CA 1
ATOM 1235 C C . GLY A 1 158 ? -3.830 42.410 65.870 1.00 36.42 173 GLY A C 1
ATOM 1236 O O . GLY A 1 158 ? -3.821 43.553 66.342 1.00 32.79 173 GLY A O 1
ATOM 1237 N N . TRP A 1 159 ? -4.797 41.537 66.145 1.00 38.02 174 TRP A N 1
ATOM 1238 C CA . TRP A 1 159 ? -5.936 41.955 66.950 1.00 40.81 174 TRP A CA 1
ATOM 1239 C C . TRP A 1 159 ? -5.527 42.325 68.370 1.00 36.72 174 TRP A C 1
ATOM 1240 O O . TRP A 1 159 ? -6.264 43.054 69.042 1.00 38.62 174 TRP A O 1
ATOM 1251 N N . LEU A 1 160 ? -4.362 41.865 68.826 1.00 36.12 175 LEU A N 1
ATOM 1252 C CA . LEU A 1 160 ? -3.841 42.191 70.146 1.00 37.61 175 LEU A CA 1
ATOM 1253 C C . LEU A 1 160 ? -2.990 43.454 70.167 1.00 39.91 175 LEU A C 1
ATOM 1254 O O . LEU A 1 160 ? -2.483 43.818 71.233 1.00 39.70 175 LEU A O 1
ATOM 1259 N N . GLN A 1 161 ? -2.817 44.133 69.038 1.00 39.40 176 GLN A N 1
ATOM 1260 C CA . GLN A 1 161 ? -2.077 45.390 69.031 1.00 43.43 176 GLN A CA 1
ATOM 1261 C C . GLN A 1 161 ? -2.967 46.557 69.438 1.00 36.76 176 GLN A C 1
ATOM 1262 O O . GLN A 1 161 ? -4.163 46.586 69.138 1.00 39.87 176 GLN A O 1
ATOM 1268 N N . ASP A 1 162 ? -2.355 47.532 70.111 1.00 37.81 177 ASP A N 1
ATOM 1269 C CA . ASP A 1 162 ? -3.031 48.774 70.462 1.00 38.45 177 ASP A CA 1
ATOM 1270 C C . ASP A 1 162 ? -3.632 49.442 69.228 1.00 41.38 177 ASP A C 1
ATOM 1271 O O . ASP A 1 162 ? -3.059 49.398 68.135 1.00 38.01 177 ASP A O 1
ATOM 1276 N N . GLU A 1 163 ? -4.794 50.084 69.410 1.00 39.30 178 GLU A N 1
ATOM 1277 C CA . GLU A 1 163 ? -5.512 50.624 68.259 1.00 43.13 178 GLU A CA 1
ATOM 1278 C C . GLU A 1 163 ? -4.704 51.703 67.545 1.00 38.00 178 GLU A C 1
ATOM 1279 O O . GLU A 1 163 ? -4.709 51.763 66.313 1.00 41.23 178 GLU A O 1
ATOM 1285 N N . LYS A 1 164 ? -4.007 52.562 68.301 1.00 39.75 179 LYS A N 1
ATOM 1286 C CA . LYS A 1 164 ? -3.219 53.635 67.695 1.00 44.06 179 LYS A CA 1
ATOM 1287 C C . LYS A 1 164 ? -1.998 53.081 66.970 1.00 34.23 179 LYS A C 1
ATOM 1288 O O . LYS A 1 164 ? -1.652 53.551 65.881 1.00 35.47 179 LYS A O 1
ATOM 1294 N N . VAL A 1 165 ? -1.311 52.114 67.578 1.00 35.95 180 VAL A N 1
ATOM 1295 C CA . VAL A 1 165 ? -0.219 51.428 66.886 1.00 33.84 180 VAL A CA 1
ATOM 1296 C C . VAL A 1 165 ? -0.743 50.776 65.615 1.00 35.21 180 VAL A C 1
ATOM 1297 O O . VAL A 1 165 ? -0.156 50.912 64.531 1.00 31.13 180 VAL A O 1
ATOM 1301 N N . LEU A 1 166 ? -1.888 50.097 65.725 1.00 29.45 181 LEU A N 1
ATOM 1302 C CA . LEU A 1 166 ? -2.480 49.421 64.574 1.00 28.95 181 LEU A CA 1
ATOM 1303 C C . LEU A 1 166 ? -2.862 50.403 63.472 1.00 31.56 181 LEU A C 1
ATOM 1304 O O . LEU A 1 166 ? -2.672 50.120 62.280 1.00 30.53 181 LEU A O 1
ATOM 1309 N N . GLU A 1 167 ? -3.462 51.535 63.839 1.00 30.84 182 GLU A N 1
ATOM 1310 C CA . GLU A 1 167 ? -3.789 52.545 62.835 1.00 34.58 182 GLU A CA 1
ATOM 1311 C C . GLU A 1 167 ? -2.529 53.062 62.157 1.00 28.81 182 GLU A C 1
ATOM 1312 O O . GLU A 1 167 ? -2.478 53.189 60.930 1.00 31.41 182 GLU A O 1
ATOM 1318 N N . GLU A 1 168 ? -1.505 53.388 62.948 1.00 31.74 183 GLU A N 1
ATOM 1319 C CA . GLU A 1 168 ? -0.284 53.932 62.370 1.00 34.40 183 GLU A CA 1
ATOM 1320 C C . GLU A 1 168 ? 0.350 52.928 61.413 1.00 34.81 183 GLU A C 1
ATOM 1321 O O . GLU A 1 168 ? 0.663 53.264 60.266 1.00 30.21 183 GLU A O 1
ATOM 1327 N N . ALA A 1 169 ? 0.491 51.672 61.854 1.00 32.06 184 ALA A N 1
ATOM 1328 C CA . ALA A 1 169 ? 1.098 50.649 61.007 1.00 30.86 184 ALA A CA 1
ATOM 1329 C C . ALA A 1 169 ? 0.278 50.413 59.746 1.00 28.91 184 ALA A C 1
ATOM 1330 O O . ALA A 1 169 ? 0.842 50.210 58.667 1.00 29.55 184 ALA A O 1
ATOM 1332 N N . THR A 1 170 ? -1.055 50.428 59.855 1.00 26.40 185 THR A N 1
ATOM 1333 C CA . THR A 1 170 ? -1.872 50.236 58.664 1.00 25.70 185 THR A CA 1
ATOM 1334 C C . THR A 1 170 ? -1.659 51.379 57.684 1.00 30.65 185 THR A C 1
ATOM 1335 O O . THR A 1 170 ? -1.656 51.170 56.466 1.00 27.51 185 THR A O 1
ATOM 1339 N N . GLN A 1 171 ? -1.460 52.597 58.200 1.00 32.19 186 GLN A N 1
ATOM 1340 C CA . GLN A 1 171 ? -1.184 53.733 57.325 1.00 30.17 186 GLN A CA 1
ATOM 1341 C C . GLN A 1 171 ? 0.165 53.578 56.626 1.00 30.52 186 GLN A C 1
ATOM 1342 O O . GLN A 1 171 ? 0.298 53.922 55.446 1.00 26.48 186 GLN A O 1
ATOM 1348 N N . LYS A 1 172 ? 1.174 53.068 57.342 1.00 26.32 187 LYS A N 1
ATOM 1349 C CA . LYS A 1 172 ? 2.461 52.783 56.717 1.00 30.59 187 LYS A CA 1
ATOM 1350 C C . LYS A 1 172 ? 2.325 51.733 55.620 1.00 32.18 187 LYS A C 1
ATOM 1351 O O . LYS A 1 172 ? 2.936 51.863 54.552 1.00 31.73 187 LYS A O 1
ATOM 1357 N N . VAL A 1 173 ? 1.537 50.677 55.869 1.00 29.47 188 VAL A N 1
ATOM 1358 C CA . VAL A 1 173 ? 1.303 49.663 54.837 1.00 28.13 188 VAL A CA 1
ATOM 1359 C C . VAL A 1 173 ? 0.668 50.292 53.605 1.00 27.78 188 VAL A C 1
ATOM 1360 O O . VAL A 1 173 ? 1.079 50.028 52.473 1.00 29.99 188 VAL A O 1
ATOM 1364 N N . ALA A 1 174 ? -0.353 51.123 53.806 1.00 27.03 189 ALA A N 1
ATOM 1365 C CA . ALA A 1 174 ? -0.988 51.784 52.669 1.00 30.75 189 ALA A CA 1
ATOM 1366 C C . ALA A 1 174 ? 0.029 52.580 51.856 1.00 31.97 189 ALA A C 1
ATOM 1367 O O . ALA A 1 174 ? 0.004 52.560 50.621 1.00 33.11 189 ALA A O 1
ATOM 1369 N N . LEU A 1 175 ? 0.958 53.255 52.532 1.00 33.37 190 LEU A N 1
ATOM 1370 C CA . LEU A 1 175 ? 1.982 54.018 51.829 1.00 32.30 190 LEU A CA 1
ATOM 1371 C C . LEU A 1 175 ? 2.991 53.098 51.143 1.00 32.38 190 LEU A C 1
ATOM 1372 O O . LEU A 1 175 ? 3.362 53.324 49.987 1.00 35.91 190 LEU A O 1
ATOM 1377 N N . LEU A 1 176 ? 3.460 52.062 51.840 1.00 33.83 191 LEU A N 1
ATOM 1378 C CA . LEU A 1 176 ? 4.284 51.054 51.177 1.00 33.11 191 LEU A CA 1
ATOM 1379 C C . LEU A 1 176 ? 3.579 50.500 49.944 1.00 36.48 191 LEU A C 1
ATOM 1380 O O . LEU A 1 176 ? 4.192 50.361 48.879 1.00 36.62 191 LEU A O 1
ATOM 1385 N N . HIS A 1 177 ? 2.283 50.179 50.082 1.00 34.52 192 HIS A N 1
ATOM 1386 C CA . HIS A 1 177 ? 1.503 49.623 48.978 1.00 37.14 192 HIS A CA 1
ATOM 1387 C C . HIS A 1 177 ? 1.624 50.482 47.725 1.00 36.26 192 HIS A C 1
ATOM 1388 O O . HIS A 1 177 ? 1.845 49.961 46.627 1.00 32.96 192 HIS A O 1
ATOM 1395 N N . GLN A 1 178 ? 1.503 51.804 47.872 1.00 38.49 193 GLN A N 1
ATOM 1396 C CA . GLN A 1 178 ? 1.604 52.676 46.704 1.00 39.96 193 GLN A CA 1
ATOM 1397 C C . GLN A 1 178 ? 2.957 52.526 46.013 1.00 33.58 193 GLN A C 1
ATOM 1398 O O . GLN A 1 178 ? 3.035 52.545 44.781 1.00 35.04 193 GLN A O 1
ATOM 1401 N N . LYS A 1 179 ? 4.032 52.332 46.782 1.00 35.69 194 LYS A N 1
ATOM 1402 C CA . LYS A 1 179 ? 5.356 52.159 46.178 1.00 36.13 194 LYS A CA 1
ATOM 1403 C C . LYS A 1 179 ? 5.464 50.902 45.319 1.00 37.89 194 LYS A C 1
ATOM 1404 O O . LYS A 1 179 ? 6.354 50.822 44.460 1.00 38.89 194 LYS A O 1
ATOM 1410 N N . TYR A 1 180 ? 4.617 49.900 45.554 1.00 33.32 195 TYR A N 1
ATOM 1411 C CA . TYR A 1 180 ? 4.712 48.628 44.853 1.00 33.69 195 TYR A CA 1
ATOM 1412 C C . TYR A 1 180 ? 3.830 48.579 43.617 1.00 34.23 195 TYR A C 1
ATOM 1413 O O . TYR A 1 180 ? 3.587 47.489 43.073 1.00 32.16 195 TYR A O 1
ATOM 1422 N N . ARG A 1 181 ? 3.337 49.731 43.171 1.00 33.04 196 ARG A N 1
ATOM 1423 C CA . ARG A 1 181 ? 2.500 49.761 41.979 1.00 34.18 196 ARG A CA 1
ATOM 1424 C C . ARG A 1 181 ? 3.224 49.142 40.794 1.00 33.21 196 ARG A C 1
ATOM 1425 O O . ARG A 1 181 ? 4.407 49.402 40.561 1.00 35.71 196 ARG A O 1
ATOM 1433 N N . GLY A 1 182 ? 2.512 48.286 40.057 1.00 32.38 197 GLY A N 1
ATOM 1434 C CA . GLY A 1 182 ? 3.072 47.605 38.910 1.00 27.38 197 GLY A CA 1
ATOM 1435 C C . GLY A 1 182 ? 3.644 46.222 39.191 1.00 34.74 197 GLY A C 1
ATOM 1436 O O . GLY A 1 182 ? 3.907 45.476 38.239 1.00 34.51 197 GLY A O 1
ATOM 1437 N N . LEU A 1 183 ? 3.848 45.848 40.459 1.00 33.66 198 LEU A N 1
ATOM 1438 C CA . LEU A 1 183 ? 4.322 44.492 40.761 1.00 30.67 198 LEU A CA 1
ATOM 1439 C C . LEU A 1 183 ? 3.203 43.486 40.532 1.00 31.96 198 LEU A C 1
ATOM 1440 O O . LEU A 1 183 ? 2.128 43.602 41.136 1.00 30.87 198 LEU A O 1
ATOM 1445 N N . THR A 1 184 ? 3.451 42.495 39.671 1.00 32.60 199 THR A N 1
ATOM 1446 C CA . THR A 1 184 ? 2.494 41.410 39.491 1.00 31.54 199 THR A CA 1
ATOM 1447 C C . THR A 1 184 ? 2.368 40.605 40.781 1.00 28.58 199 THR A C 1
ATOM 1448 O O . THR A 1 184 ? 3.229 40.652 41.661 1.00 29.07 199 THR A O 1
ATOM 1452 N N . ALA A 1 185 ? 1.288 39.843 40.876 1.00 26.95 200 ALA A N 1
ATOM 1453 C CA . ALA A 1 185 ? 1.090 39.014 42.062 1.00 28.69 200 ALA A CA 1
ATOM 1454 C C . ALA A 1 185 ? 2.171 37.942 42.211 1.00 26.08 200 ALA A C 1
ATOM 1455 O O . ALA A 1 185 ? 2.707 37.800 43.327 1.00 23.88 200 ALA A O 1
ATOM 1457 N N . PRO A 1 186 ? 2.540 37.171 41.169 1.00 25.09 201 PRO A N 1
ATOM 1458 C CA . PRO A 1 186 ? 3.649 36.207 41.338 1.00 28.21 201 PRO A CA 1
ATOM 1459 C C . PRO A 1 186 ? 4.923 36.842 41.855 1.00 29.10 201 PRO A C 1
ATOM 1460 O O . PRO A 1 186 ? 5.546 36.289 42.772 1.00 27.91 201 PRO A O 1
ATOM 1464 N N . ASP A 1 187 ? 5.324 37.996 41.297 1.00 28.77 202 ASP A N 1
ATOM 1465 C CA . ASP A 1 187 ? 6.549 38.660 41.737 1.00 27.11 202 ASP A CA 1
ATOM 1466 C C . ASP A 1 187 ? 6.424 39.159 43.171 1.00 27.09 202 ASP A C 1
ATOM 1467 O O . ASP A 1 187 ? 7.341 38.987 43.981 1.00 27.83 202 ASP A O 1
ATOM 1472 N N . ALA A 1 188 ? 5.313 39.813 43.501 1.00 24.21 203 ALA A N 1
ATOM 1473 C CA . ALA A 1 188 ? 5.134 40.257 44.884 1.00 28.48 203 ALA A CA 1
ATOM 1474 C C . ALA A 1 188 ? 5.177 39.077 45.862 1.00 21.96 203 ALA A C 1
ATOM 1475 O O . ALA A 1 188 ? 5.771 39.175 46.941 1.00 22.37 203 ALA A O 1
ATOM 1477 N N . GLU A 1 189 ? 4.561 37.948 45.490 1.00 21.36 204 GLU A N 1
ATOM 1478 C CA . GLU A 1 189 ? 4.599 36.754 46.333 1.00 21.11 204 GLU A CA 1
ATOM 1479 C C . GLU A 1 189 ? 6.019 36.222 46.506 1.00 22.52 204 GLU A C 1
ATOM 1480 O O . GLU A 1 189 ? 6.432 35.880 47.623 1.00 20.71 204 GLU A O 1
ATOM 1486 N N . MET A 1 190 ? 6.794 36.180 45.420 1.00 23.04 205 MET A N 1
ATOM 1487 C CA . MET A 1 190 ? 8.176 35.730 45.526 1.00 24.59 205 MET A CA 1
ATOM 1488 C C . MET A 1 190 ? 8.984 36.647 46.435 1.00 20.86 205 MET A C 1
ATOM 1489 O O . MET A 1 190 ? 9.761 36.174 47.267 1.00 20.68 205 MET A O 1
ATOM 1494 N N . LEU A 1 191 ? 8.791 37.965 46.316 1.00 22.09 206 LEU A N 1
ATOM 1495 C CA . LEU A 1 191 ? 9.521 38.894 47.182 1.00 20.62 206 LEU A CA 1
ATOM 1496 C C . LEU A 1 191 ? 9.139 38.697 48.644 1.00 22.45 206 LEU A C 1
ATOM 1497 O O . LEU A 1 191 ? 9.987 38.790 49.540 1.00 21.73 206 LEU A O 1
ATOM 1502 N N . TYR A 1 192 ? 7.851 38.465 48.898 1.00 22.58 207 TYR A N 1
ATOM 1503 C CA . TYR A 1 192 ? 7.384 38.146 50.242 1.00 20.78 207 TYR A CA 1
ATOM 1504 C C . TYR A 1 192 ? 8.065 36.888 50.774 1.00 19.47 207 TYR A C 1
ATOM 1505 O O . TYR A 1 192 ? 8.632 36.887 51.871 1.00 19.86 207 TYR A O 1
ATOM 1514 N N . MET A 1 193 ? 8.000 35.799 50.007 1.00 23.20 208 MET A N 1
ATOM 1515 C CA . MET A 1 193 ? 8.562 34.529 50.461 1.00 22.09 208 MET A CA 1
ATOM 1516 C C . MET A 1 193 ? 10.079 34.614 50.626 1.00 22.99 208 MET A C 1
ATOM 1517 O O . MET A 1 193 ? 10.640 34.027 51.559 1.00 20.55 208 MET A O 1
ATOM 1522 N N . GLN A 1 194 ? 10.753 35.378 49.754 1.00 23.60 209 GLN A N 1
ATOM 1523 C CA . GLN A 1 194 ? 12.201 35.562 49.882 1.00 23.49 209 GLN A CA 1
ATOM 1524 C C . GLN A 1 194 ? 12.575 36.198 51.213 1.00 26.92 209 GLN A C 1
ATOM 1525 O O . GLN A 1 194 ? 13.594 35.833 51.810 1.00 26.08 209 GLN A O 1
ATOM 1531 N N . GLU A 1 195 ? 11.760 37.147 51.700 1.00 23.10 210 GLU A N 1
ATOM 1532 C CA . GLU A 1 195 ? 12.015 37.743 53.012 1.00 24.92 210 GLU A CA 1
ATOM 1533 C C . GLU A 1 195 ? 11.763 36.744 54.132 1.00 25.16 210 GLU A C 1
ATOM 1534 O O . GLU A 1 195 ? 12.564 36.636 55.068 1.00 26.93 210 GLU A O 1
ATOM 1540 N N . VAL A 1 196 ? 10.649 36.010 54.058 1.00 25.26 211 VAL A N 1
ATOM 1541 C CA . VAL A 1 196 ? 10.274 35.109 55.150 1.00 22.60 211 VAL A CA 1
ATOM 1542 C C . VAL A 1 196 ? 11.269 33.961 55.272 1.00 22.19 211 VAL A C 1
ATOM 1543 O O . VAL A 1 196 ? 11.590 33.526 56.383 1.00 23.60 211 VAL A O 1
ATOM 1547 N N . GLU A 1 197 ? 11.736 33.439 54.130 1.00 24.87 212 GLU A N 1
ATOM 1548 C CA . GLU A 1 197 ? 12.818 32.471 53.964 1.00 26.32 212 GLU A CA 1
ATOM 1549 C C . GLU A 1 197 ? 14.007 32.676 54.888 1.00 28.48 212 GLU A C 1
ATOM 1550 O O . GLU A 1 197 ? 14.625 31.707 55.337 1.00 29.76 212 GLU A O 1
ATOM 1556 N N . ARG A 1 198 ? 14.381 33.929 55.116 1.00 28.50 213 ARG A N 1
ATOM 1557 C CA . ARG A 1 198 ? 15.604 34.242 55.845 1.00 34.26 213 ARG A CA 1
ATOM 1558 C C . ARG A 1 198 ? 15.363 34.519 57.315 1.00 32.23 213 ARG A C 1
ATOM 1559 O O . ARG A 1 198 ? 16.314 34.836 58.033 1.00 31.96 213 ARG A O 1
ATOM 1567 N N . MET A 1 199 ? 14.124 34.435 57.776 1.00 27.29 214 MET A N 1
ATOM 1568 C CA . MET A 1 199 ? 13.806 34.769 59.153 1.00 29.15 214 MET A CA 1
ATOM 1569 C C . MET A 1 199 ? 14.036 33.562 60.050 1.00 31.77 214 MET A C 1
ATOM 1570 O O . MET A 1 199 ? 13.793 32.418 59.651 1.00 29.28 214 MET A O 1
ATOM 1575 N N . ASP A 1 200 ? 14.517 33.828 61.265 1.00 32.00 215 ASP A N 1
ATOM 1576 C CA . ASP A 1 200 ? 14.718 32.760 62.234 1.00 33.33 215 ASP A CA 1
ATOM 1577 C C . ASP A 1 200 ? 13.405 32.047 62.486 1.00 32.20 215 ASP A C 1
ATOM 1578 O O . ASP A 1 200 ? 12.348 32.679 62.563 1.00 36.19 215 ASP A O 1
ATOM 1583 N N . GLY A 1 201 ? 13.469 30.724 62.598 1.00 26.10 216 GLY A N 1
ATOM 1584 C CA . GLY A 1 201 ? 12.287 29.924 62.807 1.00 31.15 216 GLY A CA 1
ATOM 1585 C C . GLY A 1 201 ? 11.617 29.410 61.547 1.00 25.30 216 GLY A C 1
ATOM 1586 O O . GLY A 1 201 ? 10.791 28.504 61.641 1.00 28.38 216 GLY A O 1
ATOM 1587 N N . TYR A 1 202 ? 11.942 29.959 60.378 1.00 26.43 217 TYR A N 1
ATOM 1588 C CA . TYR A 1 202 ? 11.404 29.438 59.125 1.00 24.20 217 TYR A CA 1
ATOM 1589 C C . TYR A 1 202 ? 11.760 27.965 58.961 1.00 27.83 217 TYR A C 1
ATOM 1590 O O . TYR A 1 202 ? 12.919 27.574 59.121 1.00 27.01 217 TYR A O 1
ATOM 1599 N N . GLY A 1 203 ? 10.758 27.147 58.632 1.00 26.10 218 GLY A N 1
ATOM 1600 C CA . GLY A 1 203 ? 10.994 25.730 58.430 1.00 26.84 218 GLY A CA 1
ATOM 1601 C C . GLY A 1 203 ? 11.221 24.900 59.680 1.00 30.15 218 GLY A C 1
ATOM 1602 O O . GLY A 1 203 ? 11.589 23.726 59.563 1.00 32.13 218 GLY A O 1
ATOM 1603 N N . GLU A 1 204 ? 10.992 25.449 60.872 1.00 29.73 219 GLU A N 1
ATOM 1604 C CA . GLU A 1 204 ? 11.302 24.749 62.114 1.00 31.52 219 GLU A CA 1
ATOM 1605 C C . GLU A 1 204 ? 10.035 24.198 62.760 1.00 31.48 219 GLU A C 1
ATOM 1606 O O . GLU A 1 204 ? 9.000 24.869 62.784 1.00 27.73 219 GLU A O 1
ATOM 1612 N N . GLU A 1 205 ? 10.118 22.960 63.261 1.00 26.71 220 GLU A N 1
ATOM 1613 C CA . GLU A 1 205 ? 9.109 22.387 64.154 1.00 30.56 220 GLU A CA 1
ATOM 1614 C C . GLU A 1 205 ? 9.845 21.776 65.332 1.00 28.63 220 GLU A C 1
ATOM 1615 O O . GLU A 1 205 ? 10.929 21.219 65.155 1.00 31.71 220 GLU A O 1
ATOM 1621 N N . SER A 1 206 ? 9.274 21.861 66.526 1.00 28.31 221 SER A N 1
ATOM 1622 C CA . SER A 1 206 ? 10.029 21.382 67.677 1.00 31.76 221 SER A CA 1
ATOM 1623 C C . SER A 1 206 ? 9.098 20.796 68.729 1.00 33.72 221 SER A C 1
ATOM 1624 O O . SER A 1 206 ? 7.877 20.989 68.705 1.00 31.47 221 SER A O 1
ATOM 1627 N N . TYR A 1 207 ? 9.707 20.067 69.655 1.00 31.17 222 TYR A N 1
ATOM 1628 C CA . TYR A 1 207 ? 9.019 19.255 70.640 1.00 32.28 222 TYR A CA 1
ATOM 1629 C C . TYR A 1 207 ? 9.783 19.337 71.950 1.00 35.83 222 TYR A C 1
ATOM 1630 O O . TYR A 1 207 ? 11.015 19.481 71.944 1.00 30.84 222 TYR A O 1
ATOM 1639 N N . PRO A 1 208 ? 9.095 19.242 73.088 1.00 35.64 223 PRO A N 1
ATOM 1640 C CA . PRO A 1 208 ? 9.804 19.234 74.367 1.00 30.34 223 PRO A CA 1
ATOM 1641 C C . PRO A 1 208 ? 10.385 17.854 74.633 1.00 31.00 223 PRO A C 1
ATOM 1642 O O . PRO A 1 208 ? 9.849 16.833 74.196 1.00 30.22 223 PRO A O 1
ATOM 1646 N N . ALA A 1 209 ? 11.501 17.834 75.352 1.00 30.60 224 ALA A N 1
ATOM 1647 C CA . ALA A 1 209 ? 12.171 16.576 75.680 1.00 33.26 224 ALA A CA 1
ATOM 1648 C C . ALA A 1 209 ? 13.192 16.847 76.780 1.00 31.54 224 ALA A C 1
ATOM 1649 O O . ALA A 1 209 ? 13.297 17.964 77.297 1.00 31.48 224 ALA A O 1
ATOM 1651 N N . LYS A 1 210 ? 13.945 15.819 77.131 1.00 36.42 225 LYS A N 1
ATOM 1652 C CA . LYS A 1 210 ? 15.102 15.945 77.996 1.00 38.57 225 LYS A CA 1
ATOM 1653 C C . LYS A 1 210 ? 16.279 15.226 77.350 1.00 31.92 225 LYS A C 1
ATOM 1654 O O . LYS A 1 210 ? 16.096 14.242 76.634 1.00 34.30 225 LYS A O 1
ATOM 1660 N N . ASP A 1 211 ? 17.490 15.717 77.608 1.00 36.39 226 ASP A N 1
ATOM 1661 C CA . ASP A 1 211 ? 18.672 15.023 77.122 1.00 34.60 226 ASP A CA 1
ATOM 1662 C C . ASP A 1 211 ? 19.036 13.898 78.089 1.00 35.42 226 ASP A C 1
ATOM 1663 O O . ASP A 1 211 ? 18.429 13.747 79.152 1.00 35.24 226 ASP A O 1
ATOM 1668 N N . SER A 1 212 ? 20.048 13.102 77.718 1.00 31.23 227 SER A N 1
ATOM 1669 C CA . SER A 1 212 ? 20.466 11.948 78.513 1.00 36.04 227 SER A CA 1
ATOM 1670 C C . SER A 1 212 ? 20.890 12.303 79.938 1.00 42.36 227 SER A C 1
ATOM 1671 O O . SER A 1 212 ? 21.077 11.390 80.749 1.00 48.25 227 SER A O 1
ATOM 1674 N N . GLN A 1 213 ? 21.047 13.582 80.271 1.00 41.52 228 GLN A N 1
ATOM 1675 C CA . GLN A 1 213 ? 21.396 13.992 81.627 1.00 49.05 228 GLN A CA 1
ATOM 1676 C C . GLN A 1 213 ? 20.270 14.758 82.317 1.00 48.43 228 GLN A C 1
ATOM 1677 O O . GLN A 1 213 ? 20.534 15.556 83.225 1.00 49.24 228 GLN A O 1
ATOM 1683 N N . GLY A 1 214 ? 19.019 14.545 81.895 1.00 48.32 229 GLY A N 1
ATOM 1684 C CA . GLY A 1 214 ? 17.864 15.096 82.577 1.00 44.37 229 GLY A CA 1
ATOM 1685 C C . GLY A 1 214 ? 17.533 16.539 82.276 1.00 42.12 229 GLY A C 1
ATOM 1686 O O . GLY A 1 214 ? 16.458 17.002 82.675 1.00 46.99 229 GLY A O 1
ATOM 1687 N N . SER A 1 215 ? 18.395 17.272 81.582 1.00 40.37 230 SER A N 1
ATOM 1688 C CA . SER A 1 215 ? 18.103 18.675 81.324 1.00 38.93 230 SER A CA 1
ATOM 1689 C C . SER A 1 215 ? 16.978 18.815 80.305 1.00 44.29 230 SER A C 1
ATOM 1690 O O . SER A 1 215 ? 16.905 18.071 79.321 1.00 41.20 230 SER A O 1
ATOM 1693 N N . ASP A 1 216 ? 16.101 19.784 80.544 1.00 43.89 231 ASP A N 1
ATOM 1694 C CA . ASP A 1 216 ? 15.020 20.064 79.614 1.00 40.13 231 ASP A CA 1
ATOM 1695 C C . ASP A 1 216 ? 15.563 20.617 78.300 1.00 41.69 231 ASP A C 1
ATOM 1696 O O . ASP A 1 216 ? 16.465 21.462 78.286 1.00 37.74 231 ASP A O 1
ATOM 1701 N N . ILE A 1 217 ? 15.007 20.143 77.183 1.00 36.84 232 ILE A N 1
ATOM 1702 C CA . ILE A 1 217 ? 15.411 20.627 75.868 1.00 35.62 232 ILE A CA 1
ATOM 1703 C C . ILE A 1 217 ? 14.194 20.766 74.968 1.00 34.55 232 ILE A C 1
ATOM 1704 O O . ILE A 1 217 ? 13.148 20.146 75.176 1.00 34.97 232 ILE A O 1
ATOM 1709 N N . SER A 1 218 ? 14.362 21.596 73.956 1.00 29.64 233 SER A N 1
ATOM 1710 C CA . SER A 1 218 ? 13.542 21.584 72.764 1.00 32.12 233 SER A CA 1
ATOM 1711 C C . SER A 1 218 ? 14.350 20.902 71.660 1.00 34.69 233 SER A C 1
ATOM 1712 O O . SER A 1 218 ? 15.527 21.227 71.440 1.00 31.85 233 SER A O 1
ATOM 1715 N N . ILE A 1 219 ? 13.732 19.943 70.993 1.00 29.80 234 ILE A N 1
ATOM 1716 C CA . ILE A 1 219 ? 14.356 19.225 69.891 1.00 30.08 234 ILE A CA 1
ATOM 1717 C C . ILE A 1 219 ? 13.430 19.336 68.693 1.00 32.48 234 ILE A C 1
ATOM 1718 O O . ILE A 1 219 ? 12.208 19.425 68.842 1.00 27.79 234 ILE A O 1
ATOM 1723 N N . GLY A 1 220 ? 14.008 19.355 67.500 1.00 29.32 235 GLY A N 1
ATOM 1724 C CA . GLY A 1 220 ? 13.166 19.430 66.325 1.00 28.31 235 GLY A CA 1
ATOM 1725 C C . GLY A 1 220 ? 13.971 19.406 65.050 1.00 28.81 235 GLY A C 1
ATOM 1726 O O . GLY A 1 220 ? 15.177 19.137 65.047 1.00 26.97 235 GLY A O 1
ATOM 1727 N N . ALA A 1 221 ? 13.268 19.697 63.961 1.00 29.56 236 ALA A N 1
ATOM 1728 C CA . ALA A 1 221 ? 13.825 19.689 62.617 1.00 28.97 236 ALA A CA 1
ATOM 1729 C C . ALA A 1 221 ? 13.874 21.110 62.074 1.00 26.69 236 ALA A C 1
ATOM 1730 O O . ALA A 1 221 ? 12.961 21.910 62.305 1.00 27.88 236 ALA A O 1
ATOM 1732 N N . CYS A 1 222 ? 14.961 21.426 61.388 1.00 24.36 237 CYS A N 1
ATOM 1733 C CA . CYS A 1 222 ? 15.131 22.678 60.682 1.00 26.64 237 CYS A CA 1
ATOM 1734 C C . CYS A 1 222 ? 15.690 22.333 59.310 1.00 29.60 237 CYS A C 1
ATOM 1735 O O . CYS A 1 222 ? 15.949 21.165 59.009 1.00 27.55 237 CYS A O 1
ATOM 1738 N N . LEU A 1 223 ? 15.888 23.356 58.473 1.00 27.77 238 LEU A N 1
ATOM 1739 C CA . LEU A 1 223 ? 16.400 23.111 57.127 1.00 31.41 238 LEU A CA 1
ATOM 1740 C C . LEU A 1 223 ? 17.695 22.300 57.156 1.00 32.41 238 LEU A C 1
ATOM 1741 O O . LEU A 1 223 ? 17.887 21.389 56.341 1.00 30.15 238 LEU A O 1
ATOM 1746 N N . GLU A 1 224 ? 18.577 22.604 58.114 1.00 31.53 239 GLU A N 1
ATOM 1747 C CA . GLU A 1 224 ? 19.926 22.045 58.145 1.00 31.21 239 GLU A CA 1
ATOM 1748 C C . GLU A 1 224 ? 19.996 20.672 58.797 1.00 31.51 239 GLU A C 1
ATOM 1749 O O . GLU A 1 224 ? 20.898 19.898 58.473 1.00 29.09 239 GLU A O 1
ATOM 1755 N N . GLY A 1 225 ? 19.081 20.345 59.707 1.00 31.07 240 GLY A N 1
ATOM 1756 C CA . GLY A 1 225 ? 19.124 19.035 60.340 1.00 31.04 240 GLY A CA 1
ATOM 1757 C C . GLY A 1 225 ? 18.293 19.010 61.606 1.00 30.46 240 GLY A C 1
ATOM 1758 O O . GLY A 1 225 ? 17.317 19.751 61.739 1.00 27.26 240 GLY A O 1
ATOM 1759 N N . ILE A 1 226 ? 18.691 18.148 62.532 1.00 27.51 241 ILE A N 1
ATOM 1760 C CA . ILE A 1 226 ? 18.025 18.040 63.826 1.00 27.05 241 ILE A CA 1
ATOM 1761 C C . ILE A 1 226 ? 18.704 19.000 64.795 1.00 28.80 241 ILE A C 1
ATOM 1762 O O . ILE A 1 226 ? 19.928 18.978 64.948 1.00 25.82 241 ILE A O 1
ATOM 1767 N N . PHE A 1 227 ? 17.925 19.881 65.412 1.00 29.51 242 PHE A N 1
ATOM 1768 C CA . PHE A 1 227 ? 18.477 20.849 66.350 1.00 28.06 242 PHE A CA 1
ATOM 1769 C C . PHE A 1 227 ? 18.018 20.544 67.772 1.00 31.92 242 PHE A C 1
ATOM 1770 O O . PHE A 1 227 ? 16.936 19.990 68.002 1.00 26.46 242 PHE A O 1
ATOM 1778 N N . VAL A 1 228 ? 18.861 20.913 68.725 1.00 29.96 243 VAL A N 1
ATOM 1779 C CA . VAL A 1 228 ? 18.556 20.794 70.141 1.00 29.87 243 VAL A CA 1
ATOM 1780 C C . VAL A 1 228 ? 18.836 22.139 70.793 1.00 34.47 243 VAL A C 1
ATOM 1781 O O . VAL A 1 228 ? 19.902 22.727 70.579 1.00 33.00 243 VAL A O 1
ATOM 1785 N N . LYS A 1 229 ? 17.872 22.637 71.558 1.00 31.28 244 LYS A N 1
ATOM 1786 C CA . LYS A 1 229 ? 18.016 23.877 72.306 1.00 37.74 244 LYS A CA 1
ATOM 1787 C C . LYS A 1 229 ? 17.915 23.573 73.794 1.00 37.35 244 LYS A C 1
ATOM 1788 O O . LYS A 1 229 ? 16.995 22.868 74.233 1.00 35.57 244 LYS A O 1
ATOM 1792 N N . HIS A 1 230 ? 18.873 24.079 74.556 1.00 37.81 245 HIS A N 1
ATOM 1793 C CA . HIS A 1 230 ? 18.800 24.103 76.008 1.00 43.72 245 HIS A CA 1
ATOM 1794 C C . HIS A 1 230 ? 18.357 25.491 76.461 1.00 44.08 245 HIS A C 1
ATOM 1795 O O . HIS A 1 230 ? 18.467 26.468 75.720 1.00 49.11 245 HIS A O 1
ATOM 1802 N N . LYS A 1 231 ? 17.838 25.570 77.682 1.00 52.61 246 LYS A N 1
ATOM 1803 C CA . LYS A 1 231 ? 17.369 26.849 78.226 1.00 56.52 246 LYS A CA 1
ATOM 1804 C C . LYS A 1 231 ? 18.378 27.452 79.199 1.00 61.85 246 LYS A C 1
ATOM 1805 O O . LYS A 1 231 ? 18.040 27.821 80.325 1.00 71.31 246 LYS A O 1
ATOM 1808 N N . ASN A 1 232 ? 19.633 27.589 78.766 1.00 59.83 247 ASN A N 1
ATOM 1809 C CA . ASN A 1 232 ? 20.669 28.200 79.594 1.00 69.66 247 ASN A CA 1
ATOM 1810 C C . ASN A 1 232 ? 21.040 29.614 79.163 1.00 68.38 247 ASN A C 1
ATOM 1811 O O . ASN A 1 232 ? 21.382 30.441 80.019 1.00 60.69 247 ASN A O 1
ATOM 1816 N N . GLY A 1 233 ? 20.972 29.912 77.867 1.00 68.34 248 GLY A N 1
ATOM 1817 C CA . GLY A 1 233 ? 21.414 31.191 77.342 1.00 63.56 248 GLY A CA 1
ATOM 1818 C C . GLY A 1 233 ? 22.461 31.023 76.262 1.00 66.16 248 GLY A C 1
ATOM 1819 O O . GLY A 1 233 ? 22.920 32.003 75.660 1.00 60.09 248 GLY A O 1
ATOM 1820 N N . ARG A 1 234 ? 22.836 29.766 76.010 1.00 69.77 249 ARG A N 1
ATOM 1821 C CA . ARG A 1 234 ? 23.877 29.428 75.045 1.00 70.18 249 ARG A CA 1
ATOM 1822 C C . ARG A 1 234 ? 23.305 29.334 73.632 1.00 71.24 249 ARG A C 1
ATOM 1823 O O . ARG A 1 234 ? 22.402 30.096 73.269 1.00 71.86 249 ARG A O 1
ATOM 1825 N N . HIS A 1 235 ? 23.818 28.410 72.824 1.00 73.30 250 HIS A N 1
ATOM 1826 C CA . HIS A 1 235 ? 23.405 28.326 71.435 1.00 69.85 250 HIS A CA 1
ATOM 1827 C C . HIS A 1 235 ? 22.948 26.925 71.076 1.00 57.51 250 HIS A C 1
ATOM 1828 O O . HIS A 1 235 ? 23.420 25.934 71.648 1.00 55.00 250 HIS A O 1
ATOM 1835 N N . PRO A 1 236 ? 22.017 26.814 70.134 1.00 57.77 251 PRO A N 1
ATOM 1836 C CA . PRO A 1 236 ? 21.518 25.491 69.751 1.00 49.64 251 PRO A CA 1
ATOM 1837 C C . PRO A 1 236 ? 22.583 24.682 69.031 1.00 49.23 251 PRO A C 1
ATOM 1838 O O . PRO A 1 236 ? 23.477 25.228 68.384 1.00 51.64 251 PRO A O 1
ATOM 1842 N N . VAL A 1 237 ? 22.485 23.364 69.182 1.00 39.87 252 VAL A N 1
ATOM 1843 C CA . VAL A 1 237 ? 23.308 22.397 68.473 1.00 38.77 252 VAL A CA 1
ATOM 1844 C C . VAL A 1 237 ? 22.479 21.830 67.324 1.00 36.71 252 VAL A C 1
ATOM 1845 O O . VAL A 1 237 ? 21.313 21.463 67.516 1.00 35.77 252 VAL A O 1
ATOM 1849 N N . VAL A 1 238 ? 23.065 21.769 66.129 1.00 34.90 253 VAL A N 1
ATOM 1850 C CA . VAL A 1 238 ? 22.408 21.204 64.954 1.00 31.77 253 VAL A CA 1
ATOM 1851 C C . VAL A 1 238 ? 23.162 19.955 64.516 1.00 31.53 253 VAL A C 1
ATOM 1852 O O . VAL A 1 238 ? 24.374 20.001 64.290 1.00 31.92 253 VAL A O 1
ATOM 1856 N N . PHE A 1 239 ? 22.451 18.842 64.401 1.00 31.58 254 PHE A N 1
ATOM 1857 C CA . PHE A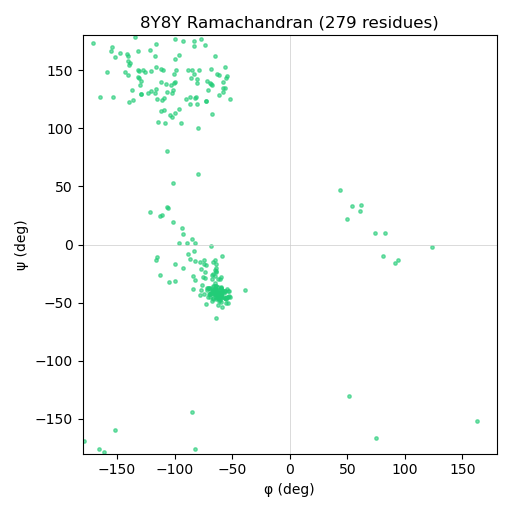 1 239 ? 22.997 17.635 63.792 1.00 32.69 254 PHE A CA 1
ATOM 1858 C C . PHE A 1 239 ? 22.569 17.668 62.328 1.00 30.00 254 PHE A C 1
ATOM 1859 O O . PHE A 1 239 ? 21.410 17.417 62.004 1.00 30.20 254 PHE A O 1
ATOM 1867 N N . ARG A 1 240 ? 23.509 17.996 61.449 1.00 34.86 255 ARG A N 1
ATOM 1868 C CA . ARG A 1 240 ? 23.217 18.124 60.028 1.00 34.02 255 ARG A CA 1
ATOM 1869 C C . ARG A 1 240 ? 22.718 16.801 59.448 1.00 32.37 255 ARG A C 1
ATOM 1870 O O . ARG A 1 240 ? 23.146 15.714 59.852 1.00 30.48 255 ARG A O 1
ATOM 1878 N N . TRP A 1 241 ? 21.802 16.911 58.481 1.00 31.65 256 TRP A N 1
ATOM 1879 C CA . TRP A 1 241 ? 21.101 15.742 57.952 1.00 35.90 256 TRP A CA 1
ATOM 1880 C C . TRP A 1 241 ? 22.061 14.644 57.501 1.00 43.13 256 TRP A C 1
ATOM 1881 O O . TRP A 1 241 ? 21.805 13.452 57.727 1.00 44.94 256 TRP A O 1
ATOM 1892 N N . HIS A 1 242 ? 23.171 15.023 56.864 1.00 37.75 257 HIS A N 1
ATOM 1893 C CA . HIS A 1 242 ? 24.113 14.030 56.354 1.00 43.55 257 HIS A CA 1
ATOM 1894 C C . HIS A 1 242 ? 25.071 13.526 57.417 1.00 46.06 257 HIS A C 1
ATOM 1895 O O . HIS A 1 242 ? 25.754 12.524 57.188 1.00 46.34 257 HIS A O 1
ATOM 1902 N N . ASP A 1 243 ? 25.165 14.201 58.557 1.00 42.49 258 ASP A N 1
ATOM 1903 C CA . ASP A 1 243 ? 25.928 13.633 59.655 1.00 39.99 258 ASP A CA 1
ATOM 1904 C C . ASP A 1 243 ? 25.120 12.620 60.458 1.00 40.16 258 ASP A C 1
ATOM 1905 O O . ASP A 1 243 ? 25.651 12.056 61.418 1.00 41.39 258 ASP A O 1
ATOM 1910 N N . ILE A 1 244 ? 23.869 12.362 60.073 1.00 38.51 259 ILE A N 1
ATOM 1911 C CA . ILE A 1 244 ? 22.964 11.476 60.800 1.00 37.44 259 ILE A CA 1
ATOM 1912 C C . ILE A 1 244 ? 22.870 10.161 60.040 1.00 38.83 259 ILE A C 1
ATOM 1913 O O . ILE A 1 244 ? 22.278 10.102 58.958 1.00 37.15 259 ILE A O 1
ATOM 1918 N N . ALA A 1 245 ? 23.410 9.090 60.621 1.00 38.34 260 ALA A N 1
ATOM 1919 C CA . ALA A 1 245 ? 23.406 7.804 59.934 1.00 38.10 260 ALA A CA 1
ATOM 1920 C C . ALA A 1 245 ? 22.041 7.132 60.019 1.00 41.68 260 ALA A C 1
ATOM 1921 O O . ALA A 1 245 ? 21.544 6.584 59.028 1.00 43.18 260 ALA A O 1
ATOM 1923 N N . ASN A 1 246 ? 21.418 7.163 61.192 1.00 40.00 261 ASN A N 1
ATOM 1924 C CA . ASN A 1 246 ? 20.118 6.536 61.374 1.00 37.64 261 ASN A CA 1
ATOM 1925 C C . ASN A 1 246 ? 19.403 7.236 62.518 1.00 38.51 261 ASN A C 1
ATOM 1926 O O . ASN A 1 246 ? 19.995 8.039 63.247 1.00 35.17 261 ASN A O 1
ATOM 1931 N N . MET A 1 247 ? 18.117 6.915 62.668 1.00 30.98 262 MET A N 1
ATOM 1932 C CA . MET A 1 247 ? 17.307 7.402 63.774 1.00 35.36 262 MET A CA 1
ATOM 1933 C C . MET A 1 247 ? 16.415 6.270 64.262 1.00 37.56 262 MET A C 1
ATOM 1934 O O . MET A 1 247 ? 16.079 5.353 63.508 1.00 35.83 262 MET A O 1
ATOM 1939 N N . SER A 1 248 ? 16.017 6.349 65.525 1.00 32.53 263 SER A N 1
ATOM 1940 C CA . SER A 1 248 ? 15.281 5.248 66.123 1.00 36.02 263 SER A CA 1
ATOM 1941 C C . SER A 1 248 ? 14.436 5.770 67.272 1.00 34.06 263 SER A C 1
ATOM 1942 O O . SER A 1 248 ? 14.625 6.890 67.762 1.00 36.99 263 SER A O 1
ATOM 1945 N N . HIS A 1 249 ? 13.508 4.925 67.708 1.00 30.18 264 HIS A N 1
ATOM 1946 C CA . HIS A 1 249 ? 12.702 5.189 68.880 1.00 35.40 264 HIS A CA 1
ATOM 1947 C C . HIS A 1 249 ? 12.545 3.888 69.654 1.00 38.75 264 HIS A C 1
ATOM 1948 O O . HIS A 1 249 ? 12.475 2.804 69.073 1.00 39.57 264 HIS A O 1
ATOM 1955 N N . ASN A 1 250 ? 12.497 4.003 70.973 1.00 40.38 265 ASN A N 1
ATOM 1956 C CA . ASN A 1 250 ? 12.175 2.862 71.817 1.00 44.32 265 ASN A CA 1
ATOM 1957 C C . ASN A 1 250 ? 11.570 3.394 73.097 1.00 36.34 265 ASN A C 1
ATOM 1958 O O . ASN A 1 250 ? 12.159 4.265 73.742 1.00 39.65 265 ASN A O 1
ATOM 1963 N N . LYS A 1 251 ? 10.393 2.878 73.444 1.00 44.65 266 LYS A N 1
ATOM 1964 C CA . LYS A 1 251 ? 9.586 3.390 74.555 1.00 43.08 266 LYS A CA 1
ATOM 1965 C C . LYS A 1 251 ? 9.443 4.899 74.349 1.00 41.04 266 LYS A C 1
ATOM 1966 O O . LYS A 1 251 ? 9.102 5.322 73.237 1.00 42.64 266 LYS A O 1
ATOM 1972 N N . SER A 1 252 ? 9.704 5.731 75.347 1.00 37.90 267 SER A N 1
ATOM 1973 C CA . SER A 1 252 ? 9.567 7.175 75.196 1.00 38.06 267 SER A CA 1
ATOM 1974 C C . SER A 1 252 ? 10.797 7.846 74.595 1.00 34.19 267 SER A C 1
ATOM 1975 O O . SER A 1 252 ? 10.832 9.077 74.523 1.00 34.15 267 SER A O 1
ATOM 1978 N N . PHE A 1 253 ? 11.807 7.090 74.180 1.00 35.29 268 PHE A N 1
ATOM 1979 C CA . PHE A 1 253 ? 13.070 7.679 73.761 1.00 39.19 268 PHE A CA 1
ATOM 1980 C C . PHE A 1 253 ? 13.173 7.758 72.246 1.00 34.30 268 PHE A C 1
ATOM 1981 O O . PHE A 1 253 ? 12.794 6.826 71.528 1.00 32.41 268 PHE A O 1
ATOM 1989 N N . PHE A 1 254 ? 13.707 8.881 71.775 1.00 32.45 269 PHE A N 1
ATOM 1990 C CA . PHE A 1 254 ? 14.042 9.115 70.382 1.00 31.89 269 PHE A CA 1
ATOM 1991 C C . PHE A 1 254 ? 15.553 9.287 70.282 1.00 32.46 269 PHE A C 1
ATOM 1992 O O . PHE A 1 254 ? 16.144 10.044 71.060 1.00 36.28 269 PHE A O 1
ATOM 2000 N N . ALA A 1 255 ? 16.173 8.614 69.315 1.00 31.34 270 ALA A N 1
ATOM 2001 C CA . ALA A 1 255 ? 17.626 8.534 69.246 1.00 35.60 270 ALA A CA 1
ATOM 2002 C C . ALA A 1 255 ? 18.145 8.873 67.855 1.00 35.98 270 ALA A C 1
ATOM 2003 O O . ALA A 1 255 ? 17.521 8.531 66.842 1.00 33.26 270 ALA A O 1
ATOM 2005 N N . LEU A 1 256 ? 19.291 9.555 67.834 1.00 32.44 271 LEU A N 1
ATOM 2006 C CA . LEU A 1 256 ? 20.104 9.804 66.646 1.00 33.63 271 LEU A CA 1
ATOM 2007 C C . LEU A 1 256 ? 21.355 8.942 66.687 1.00 38.12 271 LEU A C 1
ATOM 2008 O O . LEU A 1 256 ? 22.072 8.926 67.695 1.00 35.30 271 LEU A O 1
ATOM 2013 N N . GLU A 1 257 ? 21.631 8.258 65.583 1.00 37.50 272 GLU A N 1
ATOM 2014 C CA . GLU A 1 257 ? 22.891 7.556 65.378 1.00 42.72 272 GLU A CA 1
ATOM 2015 C C . GLU A 1 257 ? 23.754 8.412 64.448 1.00 40.97 272 GLU A C 1
ATOM 2016 O O . GLU A 1 257 ? 23.441 8.554 63.264 1.00 38.70 272 GLU A O 1
ATOM 2022 N N . LEU A 1 258 ? 24.820 9.005 64.991 1.00 42.63 273 LEU A N 1
ATOM 2023 C CA . LEU A 1 258 ? 25.662 9.936 64.245 1.00 41.15 273 LEU A CA 1
ATOM 2024 C C . LEU A 1 258 ? 26.714 9.187 63.435 1.00 49.57 273 LEU A C 1
ATOM 2025 O O . LEU A 1 258 ? 27.182 8.115 63.825 1.00 54.27 273 LEU A O 1
ATOM 2030 N N . ALA A 1 259 ? 27.101 9.784 62.303 1.00 48.05 274 ALA A N 1
ATOM 2031 C CA . ALA A 1 259 ? 28.034 9.131 61.384 1.00 55.13 274 ALA A CA 1
ATOM 2032 C C . ALA A 1 259 ? 29.468 9.125 61.910 1.00 56.95 274 ALA A C 1
ATOM 2033 O O . ALA A 1 259 ? 30.234 8.207 61.585 1.00 61.79 274 ALA A O 1
ATOM 2035 N N . ASN A 1 260 ? 29.846 10.112 62.728 1.00 57.41 275 ASN A N 1
ATOM 2036 C CA . ASN A 1 260 ? 31.263 10.323 63.033 1.00 64.89 275 ASN A CA 1
ATOM 2037 C C . ASN A 1 260 ? 31.866 9.140 63.794 1.00 67.56 275 ASN A C 1
ATOM 2038 O O . ASN A 1 260 ? 32.779 8.472 63.297 1.00 72.51 275 ASN A O 1
ATOM 2043 N N . LYS A 1 261 ? 31.372 8.860 64.999 1.00 60.32 276 LYS A N 1
ATOM 2044 C CA . LYS A 1 261 ? 31.927 7.797 65.827 1.00 63.48 276 LYS A CA 1
ATOM 2045 C C . LYS A 1 261 ? 30.869 6.757 66.159 1.00 62.04 276 LYS A C 1
ATOM 2046 O O . LYS A 1 261 ? 30.932 6.109 67.207 1.00 63.05 276 LYS A O 1
ATOM 2048 N N . GLU A 1 262 ? 29.883 6.607 65.271 1.00 63.71 277 GLU A N 1
ATOM 2049 C CA . GLU A 1 262 ? 28.718 5.748 65.492 1.00 62.19 277 GLU A CA 1
ATOM 2050 C C . GLU A 1 262 ? 28.064 6.018 66.844 1.00 59.48 277 GLU A C 1
ATOM 2051 O O . GLU A 1 262 ? 27.355 5.156 67.382 1.00 59.84 277 GLU A O 1
ATOM 2053 N N . GLU A 1 263 ? 28.300 7.202 67.407 1.00 52.26 278 GLU A N 1
ATOM 2054 C CA . GLU A 1 263 ? 27.737 7.523 68.704 1.00 45.99 278 GLU A CA 1
ATOM 2055 C C . GLU A 1 263 ? 26.227 7.686 68.587 1.00 48.47 278 GLU A C 1
ATOM 2056 O O . GLU A 1 263 ? 25.713 8.241 67.609 1.00 42.18 278 GLU A O 1
ATOM 2062 N N . THR A 1 264 ? 25.522 7.156 69.579 1.00 42.19 279 THR A N 1
ATOM 2063 C CA . THR A 1 264 ? 24.075 7.228 69.662 1.00 43.80 279 THR A CA 1
ATOM 2064 C C . THR A 1 264 ? 23.695 8.180 70.784 1.00 42.80 279 THR A C 1
ATOM 2065 O O . THR A 1 264 ? 24.156 8.021 71.923 1.00 38.28 279 THR A O 1
ATOM 2069 N N . ILE A 1 265 ? 22.869 9.168 70.452 1.00 35.88 280 ILE A N 1
ATOM 2070 C CA . ILE A 1 265 ? 22.407 10.191 71.385 1.00 32.20 280 ILE A CA 1
ATOM 2071 C C . ILE A 1 265 ? 20.925 9.967 71.633 1.00 36.63 280 ILE A C 1
ATOM 2072 O O . ILE A 1 265 ? 20.140 9.942 70.681 1.00 37.40 280 ILE A O 1
ATOM 2077 N N . GLN A 1 266 ? 20.544 9.818 72.901 1.00 34.74 281 GLN A N 1
ATOM 2078 C CA . GLN A 1 266 ? 19.168 9.564 73.303 1.00 37.64 281 GLN A CA 1
ATOM 2079 C C . GLN A 1 266 ? 18.494 10.844 73.788 1.00 36.16 281 GLN A C 1
ATOM 2080 O O . GLN A 1 266 ? 19.117 11.714 74.406 1.00 31.60 281 GLN A O 1
ATOM 2086 N N . PHE A 1 267 ? 17.194 10.927 73.528 1.00 34.57 282 PHE A N 1
ATOM 2087 C CA . PHE A 1 267 ? 16.357 12.008 74.018 1.00 31.22 282 PHE A CA 1
ATOM 2088 C C . PHE A 1 267 ? 15.052 11.410 74.517 1.00 36.01 282 PHE A C 1
ATOM 2089 O O . PHE A 1 267 ? 14.448 10.568 73.845 1.00 35.76 282 PHE A O 1
ATOM 2097 N N . GLN A 1 268 ? 14.635 11.825 75.699 1.00 37.29 283 GLN A N 1
ATOM 2098 C CA . GLN A 1 268 ? 13.429 11.309 76.330 1.00 37.19 283 GLN A CA 1
ATOM 2099 C C . GLN A 1 268 ? 12.275 12.255 76.020 1.00 34.11 283 GLN A C 1
ATOM 2100 O O . GLN A 1 268 ? 12.313 13.428 76.410 1.00 31.86 283 GLN A O 1
ATOM 2106 N N . THR A 1 269 ? 11.269 11.751 75.304 1.00 34.24 284 THR A N 1
ATOM 2107 C CA . THR A 1 269 ? 10.083 12.521 74.953 1.00 39.30 284 THR A CA 1
ATOM 2108 C C . THR A 1 269 ? 8.941 12.180 75.911 1.00 38.43 284 THR A C 1
ATOM 2109 O O . THR A 1 269 ? 9.044 11.274 76.737 1.00 37.62 284 THR A O 1
ATOM 2113 N N . GLU A 1 270 ? 7.812 12.877 75.727 1.00 38.76 285 GLU A N 1
ATOM 2114 C CA . GLU A 1 270 ? 6.687 12.802 76.657 1.00 41.25 285 GLU A CA 1
ATOM 2115 C C . GLU A 1 270 ? 6.180 11.375 76.847 1.00 41.36 285 GLU A C 1
ATOM 2116 O O . GLU A 1 270 ? 5.846 10.977 77.969 1.00 45.29 285 GLU A O 1
ATOM 2122 N N . ASP A 1 271 ? 6.092 10.593 75.774 1.00 39.12 286 ASP A N 1
ATOM 2123 C CA . ASP A 1 271 ? 5.591 9.228 75.889 1.00 38.54 286 ASP A CA 1
ATOM 2124 C C . ASP A 1 271 ? 6.027 8.433 74.665 1.00 39.86 286 ASP A C 1
ATOM 2125 O O . ASP A 1 271 ? 6.721 8.945 73.778 1.00 38.27 286 ASP A O 1
ATOM 2130 N N . MET A 1 272 ? 5.599 7.166 74.623 1.00 38.42 287 MET A N 1
ATOM 2131 C CA . MET A 1 272 ? 5.988 6.276 73.533 1.00 35.72 287 MET A CA 1
ATOM 2132 C C . MET A 1 272 ? 5.351 6.687 72.210 1.00 37.24 287 MET A C 1
ATOM 2133 O O . MET A 1 272 ? 5.981 6.561 71.150 1.00 33.46 287 MET A O 1
ATOM 2138 N N . GLU A 1 273 ? 4.093 7.142 72.246 1.00 34.81 288 GLU A N 1
ATOM 2139 C CA . GLU A 1 273 ? 3.434 7.585 71.019 1.00 35.12 288 GLU A CA 1
ATOM 2140 C C . GLU A 1 273 ? 4.115 8.822 70.447 1.00 33.98 288 GLU A C 1
ATOM 2141 O O . GLU A 1 273 ? 4.215 8.979 69.228 1.00 33.20 288 GLU A O 1
ATOM 2144 N N . THR A 1 274 ? 4.590 9.713 71.313 1.00 32.96 289 THR A N 1
ATOM 2145 C CA . THR A 1 274 ? 5.269 10.903 70.819 1.00 31.84 289 THR A CA 1
ATOM 2146 C C . THR A 1 274 ? 6.613 10.549 70.191 1.00 34.14 289 THR A C 1
ATOM 2147 O O . THR A 1 274 ? 6.951 11.065 69.122 1.00 32.87 289 THR A O 1
ATOM 2151 N N . ALA A 1 275 ? 7.381 9.648 70.825 1.00 32.59 290 ALA A N 1
ATOM 2152 C CA . ALA A 1 275 ? 8.687 9.264 70.289 1.00 31.37 290 ALA A CA 1
ATOM 2153 C C . ALA A 1 275 ? 8.560 8.664 68.897 1.00 35.54 290 ALA A C 1
ATOM 2154 O O . ALA A 1 275 ? 9.355 8.978 67.997 1.00 29.66 290 ALA A O 1
ATOM 2156 N N . LYS A 1 276 ? 7.571 7.782 68.712 1.00 30.69 291 LYS A N 1
ATOM 2157 C CA . LYS A 1 276 ? 7.309 7.196 67.402 1.00 31.68 291 LYS A CA 1
ATOM 2158 C C . LYS A 1 276 ? 6.951 8.264 66.373 1.00 29.12 291 LYS A C 1
ATOM 2159 O O . LYS A 1 276 ? 7.413 8.203 65.225 1.00 28.97 291 LYS A O 1
ATOM 2165 N N . TYR A 1 277 ? 6.092 9.222 66.753 1.00 31.42 292 TYR A N 1
ATOM 2166 C CA . TYR A 1 277 ? 5.731 10.314 65.844 1.00 34.63 292 TYR A CA 1
ATOM 2167 C C . TYR A 1 277 ? 6.956 11.153 65.474 1.00 27.35 292 TYR A C 1
ATOM 2168 O O . TYR A 1 277 ? 7.232 11.375 64.292 1.00 27.51 292 TYR A O 1
ATOM 2177 N N . ILE A 1 278 ? 7.704 11.628 66.475 1.00 31.01 293 ILE A N 1
ATOM 2178 C CA . ILE A 1 278 ? 8.909 12.423 66.196 1.00 28.67 293 ILE A CA 1
ATOM 2179 C C . ILE A 1 278 ? 9.848 11.652 65.284 1.00 26.19 293 ILE A C 1
ATOM 2180 O O . ILE A 1 278 ? 10.362 12.187 64.291 1.00 26.66 293 ILE A O 1
ATOM 2185 N N . TRP A 1 279 ? 10.071 10.375 65.605 1.00 26.92 294 TRP A N 1
ATOM 2186 C CA . TRP A 1 279 ? 10.859 9.496 64.744 1.00 29.65 294 TRP A CA 1
ATOM 2187 C C . TRP A 1 279 ? 10.326 9.476 63.315 1.00 26.83 294 TRP A C 1
ATOM 2188 O O . TRP A 1 279 ? 11.086 9.646 62.357 1.00 29.21 294 TRP A O 1
ATOM 2199 N N . ARG A 1 280 ? 9.016 9.259 63.151 1.00 28.78 295 ARG A N 1
ATOM 2200 C CA . ARG A 1 280 ? 8.458 9.139 61.801 1.00 29.97 295 ARG A CA 1
ATOM 2201 C C . ARG A 1 280 ? 8.681 10.419 60.995 1.00 26.70 295 ARG A C 1
ATOM 2202 O O . ARG A 1 280 ? 9.115 10.369 59.841 1.00 29.23 295 ARG A O 1
ATOM 2210 N N . LEU A 1 281 ? 8.440 11.577 61.602 1.00 30.00 296 LEU A N 1
ATOM 2211 C CA . LEU A 1 281 ? 8.586 12.829 60.869 1.00 28.06 296 LEU A CA 1
ATOM 2212 C C . LEU A 1 281 ? 10.049 13.149 60.599 1.00 29.18 296 LEU A C 1
ATOM 2213 O O . LEU A 1 281 ? 10.393 13.659 59.523 1.00 26.70 296 LEU A O 1
ATOM 2218 N N . CYS A 1 282 ? 10.926 12.879 61.570 1.00 26.70 297 CYS A N 1
ATOM 2219 C CA . CYS A 1 282 ? 12.332 13.200 61.381 1.00 26.23 297 CYS A CA 1
ATOM 2220 C C . CYS A 1 282 ? 12.960 12.288 60.336 1.00 27.31 297 CYS A C 1
ATOM 2221 O O . CYS A 1 282 ? 13.764 12.741 59.519 1.00 28.80 297 CYS A O 1
ATOM 2224 N N . VAL A 1 283 ? 12.571 11.012 60.316 1.00 27.97 298 VAL A N 1
ATOM 2225 C CA . VAL A 1 283 ? 13.014 10.122 59.244 1.00 28.99 298 VAL A CA 1
ATOM 2226 C C . VAL A 1 283 ? 12.558 10.656 57.886 1.00 32.61 298 VAL A C 1
ATOM 2227 O O . VAL A 1 283 ? 13.328 10.690 56.914 1.00 30.14 298 VAL A O 1
ATOM 2231 N N . ALA A 1 284 ? 11.302 11.102 57.807 1.00 27.71 299 ALA A N 1
ATOM 2232 C CA . ALA A 1 284 ? 10.775 11.585 56.537 1.00 29.14 299 ALA A CA 1
ATOM 2233 C C . ALA A 1 284 ? 11.504 12.841 56.089 1.00 30.69 299 ALA A C 1
ATOM 2234 O O . ALA A 1 284 ? 11.803 13.003 54.901 1.00 28.58 299 ALA A O 1
ATOM 2236 N N . ARG A 1 285 ? 11.823 13.729 57.030 1.00 27.79 300 ARG A N 1
ATOM 2237 C CA . ARG A 1 285 ? 12.548 14.936 56.659 1.00 27.87 300 ARG A CA 1
ATOM 2238 C C . ARG A 1 285 ? 13.967 14.607 56.233 1.00 29.48 300 ARG A C 1
ATOM 2239 O O . ARG A 1 285 ? 14.463 15.148 55.236 1.00 27.90 300 ARG A O 1
ATOM 2247 N N . HIS A 1 286 ? 14.627 13.693 56.953 1.00 29.86 301 HIS A N 1
ATOM 2248 C CA . HIS A 1 286 ? 15.937 13.231 56.511 1.00 31.64 301 HIS A CA 1
ATOM 2249 C C . HIS A 1 286 ? 15.891 12.745 55.064 1.00 28.50 301 HIS A C 1
ATOM 2250 O O . HIS A 1 286 ? 16.783 13.043 54.262 1.00 32.19 301 HIS A O 1
ATOM 2257 N N . LYS A 1 287 ? 14.859 11.978 54.722 1.00 30.51 302 LYS A N 1
ATOM 2258 C CA . LYS A 1 287 ? 14.746 11.458 53.364 1.00 34.53 302 LYS A CA 1
ATOM 2259 C C . LYS A 1 287 ? 14.510 12.588 52.371 1.00 33.50 302 LYS A C 1
ATOM 2260 O O . LYS A 1 287 ? 15.101 12.602 51.287 1.00 33.99 302 LYS A O 1
ATOM 2266 N N . PHE A 1 288 ? 13.677 13.571 52.745 1.00 33.04 303 PHE A N 1
ATOM 2267 C CA . PHE A 1 288 ? 13.404 14.695 51.855 1.00 30.82 303 PHE A CA 1
ATOM 2268 C C . PHE A 1 288 ? 14.648 15.549 51.618 1.00 28.32 303 PHE A C 1
ATOM 2269 O O . PHE A 1 288 ? 14.898 15.995 50.500 1.00 28.12 303 PHE A O 1
ATOM 2277 N N . TYR A 1 289 ? 15.420 15.834 52.653 1.00 27.50 304 TYR A N 1
ATOM 2278 C CA . TYR A 1 289 ? 16.569 16.696 52.428 1.00 27.18 304 TYR A CA 1
ATOM 2279 C C . TYR A 1 289 ? 17.739 15.879 51.843 1.00 33.33 304 TYR A C 1
ATOM 2280 O O . TYR A 1 289 ? 18.894 16.085 52.198 1.00 37.38 304 TYR A O 1
#

Radius of gyration: 20.62 Å; Cα contacts (8 Å, |Δi|>4): 480; chains: 1; bounding box: 50×52×44 Å

Nearest PDB structures (foldseek):
  8y8y-assembly1_A  TM=1.004E+00  e=4.747E-57  Homo sapiens
  3qij-assembly2_B  TM=8.996E-01  e=1.730E-24  Homo sapiens
  6d2k-assembly1_A  TM=8.858E-01  e=6.208E-24  Mus musculus
  8cit-assembly1_A  TM=8.568E-01  e=7.148E-23  Homo sapiens
  6qly-assembly1_A  TM=8.197E-01  e=3.898E-21  Homo sapiens

GO terms:
  GO:0004725 protein tyrosine phosphatase activity (F, TAS)
  GO:0005856 cytoskeleton (C, TAS)
  GO:0006470 protein dephosphorylation (P, TAS)
  GO:0005515 protein binding (F, IPI)

Organism: Homo sapiens (NCBI:txid9606)

B-factor: mean 36.44, std 11.31, range [16.5, 83.34]

Foldseek 3Di:
DAWEQELVRDIDDDDADQFQFQLNVQVVVCVVLVPDPSVQKGKWAQFPVRDIFTGPRVGRRPVVCVPTHPGRYIYIAGLADDLACVVVPDLSVLVSNLSRLVVCFQQCLQPDDLVRLLLLLLLVCCLPPNQLVVDVDCPVLLVDRRGHVLVPDDPVVSVVSSVSSSVSNNVCHPDYNSRSSNVSVVSSSPGPSVQWDWAWWAWPVGFIWIWTAHPQAIWIDGDDPDDIDGCGLVQFPAWDADWQWTWTQGNPPSDITIIGHPGRVVNVSRRVSRVVNSVVD

InterPro domains:
  IPR000242 Tyrosine-specific protein phosphatase, PTPase domain [PF00102] (921-1165)
  IPR000242 Tyrosine-specific protein phosphatase, PTPase domain [PR00700] (949-956)
  IPR000242 Tyrosine-specific protein phosphatase, PTPase domain [PR00700] (967-987)
  IPR000242 Tyrosine-specific protein phosphatase, PTPase domain [PR00700] (1055-1072)
  IPR000242 Tyrosine-specific protein phosphatase, PTPase domain [PR00700] (1103-1121)
  IPR000242 Tyrosine-specific protein phosphatase, PTPase domain [PR00700] (1134-1149)
  IPR000242 Tyrosine-specific protein phosphatase, PTPase domain [PR00700] (1150-1160)
  IPR000242 Tyrosine-specific protein phosphatase, PTPase domain [PS50055] (896-1167)
  IPR000242 Tyrosine-specific protein phosphatase, PTPase domain [SM00194] (895-1169)
  IPR000299 FERM domain [PS50057] (23-308)
  IPR000387 Tyrosine-specific protein phosphatases domain [PS50056] (1078-1158)
  IPR003595 Protein-tyrosine phosphatase, catalytic [SM00404] (1056-1166)
  IPR011993 PH-like domain superfamily [G3DSA:2.30.29.30] (217-307)
  IPR014352 FERM/acyl-CoA-binding protein superfamily [G3DSA:1.20.80.10] (103-214)
  IPR014392 Protein-tyrosine phosphatase, non-receptor type-14/21 [PIRSF000934] (1-1174)
  IPR016130 Protein-tyrosine phosphatase, active site [PS00383] (1106-1116)
  IPR018979 FERM, N-terminal [PF09379] (27-89)
  IPR018980 FERM, C-terminal PH-like domain [PF09380] (226-310)
  IPR018980 FERM, C-terminal PH-like domain [SM01196] (226-312)
  IPR019747 FERM conserved site [PS00660] (77-107)